Protein AF-A0A495V9V2-F1 (afdb_monomer)

pLDDT: mean 74.21, std 22.47, range [27.66, 97.75]

Secondary structure (DSSP, 8-state):
-PPPP--PPPPPPP----SS---------------------------TTPPPEEEEEEEEEEETTEEEEEEEEEETTB-HHHHHHHHHHHHHHHHHHS----EEEEEEEETTEEEEEEEETTEEEEEE-GGGS-TTTT--HHHHHHHHHHHHHHHHHHHHHHHHTTGGGGT-S--S-----TTTHHHH-EEEEEEEEB-TTS-HHHHHHHHHHHHHH-TTS-SSSPPEEEEEEE-SS-EEEEEEEEES-GGGHHHHHHHHHHHHHHHHHHTT-PBPPTT-SS--SS-----GGGTT-TT-----S------

Structure (mmCIF, N/CA/C/O backbone):
data_AF-A0A495V9V2-F1
#
_entry.id   AF-A0A495V9V2-F1
#
loop_
_atom_site.group_PDB
_atom_site.id
_atom_site.type_symbol
_atom_site.label_atom_id
_atom_site.label_alt_id
_atom_site.label_comp_id
_atom_site.label_asym_id
_atom_site.label_entity_id
_atom_site.label_seq_id
_atom_site.pdbx_PDB_ins_code
_atom_site.Cartn_x
_atom_site.Cartn_y
_atom_site.Cartn_z
_atom_site.occupancy
_atom_site.B_iso_or_equiv
_atom_site.auth_seq_id
_atom_site.auth_comp_id
_atom_site.auth_asym_id
_atom_site.auth_atom_id
_atom_site.pdbx_PDB_model_num
ATOM 1 N N . MET A 1 1 ? 55.428 -15.264 30.522 1.00 42.84 1 MET A N 1
ATOM 2 C CA . MET A 1 1 ? 54.721 -16.008 29.457 1.00 42.84 1 MET A CA 1
ATOM 3 C C . MET A 1 1 ? 54.161 -14.998 28.469 1.00 42.84 1 MET A C 1
ATOM 5 O O . MET A 1 1 ? 53.674 -13.971 28.927 1.00 42.84 1 MET A O 1
ATOM 9 N N . PRO A 1 2 ? 54.341 -15.220 27.160 1.00 46.12 2 PRO A N 1
ATOM 10 C CA . PRO A 1 2 ? 54.212 -14.188 26.143 1.00 46.12 2 PRO A CA 1
ATOM 11 C C . PRO A 1 2 ? 52.760 -13.997 25.697 1.00 46.12 2 PRO A C 1
ATOM 13 O O . PRO A 1 2 ? 51.976 -14.941 25.633 1.00 46.12 2 PRO A O 1
ATOM 16 N N . THR A 1 3 ? 52.433 -12.750 25.387 1.00 46.53 3 THR A N 1
ATOM 17 C CA . THR A 1 3 ? 51.211 -12.304 24.719 1.00 46.53 3 THR A CA 1
ATOM 18 C C . THR A 1 3 ? 51.146 -12.848 23.283 1.00 46.53 3 THR A C 1
ATOM 20 O O . THR A 1 3 ? 52.164 -12.841 22.587 1.00 46.53 3 THR A O 1
ATOM 23 N N . PRO A 1 4 ? 49.983 -13.318 22.797 1.00 47.97 4 PRO A N 1
ATOM 24 C CA . PRO A 1 4 ? 49.847 -13.750 21.408 1.00 47.97 4 PRO A CA 1
ATOM 25 C C . PRO A 1 4 ? 49.687 -12.538 20.466 1.00 47.97 4 PRO A C 1
ATOM 27 O O . PRO A 1 4 ? 49.040 -11.558 20.850 1.00 47.97 4 PRO A O 1
ATOM 30 N N . PRO A 1 5 ? 50.231 -12.573 19.232 1.00 44.12 5 PRO A N 1
ATOM 31 C CA . PRO A 1 5 ? 50.056 -11.495 18.268 1.00 44.12 5 PRO A CA 1
ATOM 32 C C . PRO A 1 5 ? 48.925 -11.747 17.254 1.00 44.12 5 PRO A C 1
ATOM 34 O O . PRO A 1 5 ? 48.663 -12.873 16.847 1.00 44.12 5 PRO A O 1
ATOM 37 N N . MET A 1 6 ? 48.396 -10.615 16.769 1.00 34.81 6 MET A N 1
ATOM 38 C CA . MET A 1 6 ? 47.801 -10.352 15.447 1.00 34.81 6 MET A CA 1
ATOM 39 C C . MET A 1 6 ? 46.468 -11.007 15.057 1.00 34.81 6 MET A C 1
ATOM 41 O O . MET A 1 6 ? 46.369 -12.213 14.880 1.00 34.81 6 MET A O 1
ATOM 45 N N . ASN A 1 7 ? 45.523 -10.160 14.622 1.00 31.78 7 ASN A N 1
ATOM 46 C CA . ASN A 1 7 ? 44.939 -10.378 13.297 1.00 31.78 7 ASN A CA 1
ATOM 47 C C . ASN A 1 7 ? 44.575 -9.055 12.593 1.00 31.78 7 ASN A C 1
ATOM 49 O O . ASN A 1 7 ? 43.724 -8.292 13.051 1.00 31.78 7 ASN A O 1
ATOM 53 N N . ARG A 1 8 ? 45.257 -8.780 11.472 1.00 37.53 8 ARG A N 1
ATOM 54 C CA . ARG A 1 8 ? 44.937 -7.710 10.515 1.00 37.53 8 ARG A CA 1
ATOM 55 C C . ARG A 1 8 ? 43.715 -8.154 9.713 1.00 37.53 8 ARG A C 1
ATOM 57 O O . ARG A 1 8 ? 43.761 -9.186 9.054 1.00 37.53 8 ARG A O 1
ATOM 64 N N . ARG A 1 9 ? 42.647 -7.356 9.727 1.00 32.59 9 ARG A N 1
ATOM 65 C CA . ARG A 1 9 ? 41.476 -7.557 8.863 1.00 32.59 9 ARG A CA 1
ATOM 66 C C . ARG A 1 9 ? 41.889 -7.412 7.390 1.00 32.59 9 ARG A C 1
ATOM 68 O O . ARG A 1 9 ? 42.346 -6.345 6.990 1.00 32.59 9 ARG A O 1
ATOM 75 N N . GLN A 1 10 ? 41.732 -8.477 6.605 1.00 39.44 10 GLN A N 1
ATOM 76 C CA . GLN A 1 10 ? 41.727 -8.430 5.139 1.00 39.44 10 GLN A CA 1
ATOM 77 C C . GLN A 1 10 ? 40.283 -8.245 4.634 1.00 39.44 10 GLN A C 1
ATOM 79 O O . GLN A 1 10 ? 39.361 -8.762 5.270 1.00 39.44 10 GLN A O 1
ATOM 84 N N . PRO A 1 11 ? 40.061 -7.533 3.513 1.00 33.22 11 PRO A N 1
ATOM 85 C CA . PRO A 1 11 ? 38.737 -7.389 2.921 1.00 33.22 11 PRO A CA 1
ATOM 86 C C . PRO A 1 11 ? 38.345 -8.674 2.180 1.00 33.22 11 PRO A C 1
ATOM 88 O O . PRO A 1 11 ? 39.079 -9.172 1.325 1.00 33.22 11 PRO A O 1
ATOM 91 N N . ILE A 1 12 ? 37.177 -9.213 2.525 1.00 34.94 12 ILE A N 1
ATOM 92 C CA . ILE A 1 12 ? 36.589 -10.396 1.895 1.00 34.94 12 ILE A CA 1
ATOM 93 C C . ILE A 1 12 ? 36.141 -10.012 0.480 1.00 34.94 12 ILE A C 1
ATOM 95 O O . ILE A 1 12 ? 35.316 -9.121 0.295 1.00 34.94 12 ILE A O 1
ATOM 99 N N . ARG A 1 13 ? 36.723 -10.681 -0.522 1.00 31.67 13 ARG A N 1
ATOM 100 C CA . ARG A 1 13 ? 36.311 -10.607 -1.927 1.00 31.67 13 ARG A CA 1
ATOM 101 C C . ARG A 1 13 ? 35.009 -11.387 -2.134 1.00 31.67 13 ARG A C 1
ATOM 103 O O . ARG A 1 13 ? 34.869 -12.519 -1.683 1.00 31.67 13 ARG A O 1
ATOM 110 N N . MET A 1 14 ? 34.095 -10.726 -2.830 1.00 31.48 14 MET A N 1
ATOM 111 C CA . MET A 1 14 ? 32.720 -11.095 -3.149 1.00 31.48 14 MET A CA 1
ATOM 112 C C . MET A 1 14 ? 32.652 -12.269 -4.143 1.00 31.48 14 MET A C 1
ATOM 114 O O . MET A 1 14 ? 33.196 -12.183 -5.242 1.00 31.48 14 MET A O 1
ATOM 118 N N . CYS A 1 15 ? 31.981 -13.361 -3.762 1.00 30.50 15 CYS A N 1
ATOM 119 C CA . CYS A 1 15 ? 31.642 -14.477 -4.651 1.00 30.50 15 CYS A CA 1
ATOM 120 C C . CYS A 1 15 ? 30.245 -14.256 -5.256 1.00 30.50 15 CYS A C 1
ATOM 122 O O . CYS A 1 15 ? 29.236 -14.545 -4.620 1.00 30.50 15 CYS A O 1
ATOM 124 N N . CYS A 1 16 ? 30.195 -13.770 -6.500 1.00 35.28 16 CYS A N 1
ATOM 125 C CA . CYS A 1 16 ? 28.980 -13.584 -7.306 1.00 35.28 16 CYS A CA 1
ATOM 126 C C . CYS A 1 16 ? 28.570 -14.861 -8.066 1.00 35.28 16 CYS A C 1
ATOM 128 O O . CYS A 1 16 ? 28.467 -14.852 -9.291 1.00 35.28 16 CYS A O 1
ATOM 130 N N . LEU A 1 17 ? 28.345 -15.975 -7.367 1.00 33.00 17 LEU A N 1
ATOM 131 C CA . LEU A 1 17 ? 27.992 -17.243 -8.011 1.00 33.00 17 LEU A CA 1
ATOM 132 C C . LEU A 1 17 ? 26.724 -17.830 -7.384 1.00 33.00 17 LEU A C 1
ATOM 134 O O . LEU A 1 17 ? 26.789 -18.576 -6.414 1.00 33.00 17 LEU A O 1
ATOM 138 N N . GLY A 1 18 ? 25.556 -17.474 -7.918 1.00 29.58 18 GLY A N 1
ATOM 139 C CA . GLY A 1 18 ? 24.306 -18.090 -7.472 1.00 29.58 18 GLY A CA 1
ATOM 140 C C . GLY A 1 18 ? 23.060 -17.322 -7.874 1.00 29.58 18 GLY A C 1
ATOM 141 O O . GLY A 1 18 ? 22.460 -16.669 -7.032 1.00 29.58 18 GLY A O 1
ATOM 142 N N . CYS A 1 19 ? 22.681 -17.391 -9.152 1.00 35.12 19 CYS A N 1
ATOM 143 C CA . CYS A 1 19 ? 21.285 -17.217 -9.602 1.00 35.12 19 CYS A CA 1
ATOM 144 C C . CYS A 1 19 ? 21.061 -17.554 -11.090 1.00 35.12 19 CYS A C 1
ATOM 146 O O . CYS A 1 19 ? 19.949 -17.388 -11.580 1.00 35.12 19 CYS A O 1
ATOM 148 N N . LEU A 1 20 ? 22.068 -18.051 -11.816 1.00 38.25 20 LEU A N 1
ATOM 149 C CA . LEU A 1 20 ? 21.869 -18.614 -13.149 1.00 38.25 20 LEU A CA 1
ATOM 150 C C . LEU A 1 20 ? 22.056 -20.134 -13.082 1.00 38.25 20 LEU A C 1
ATOM 152 O O . LEU A 1 20 ? 23.104 -20.593 -12.640 1.00 38.25 20 LEU A O 1
ATOM 156 N N . ILE A 1 21 ? 21.065 -20.860 -13.606 1.00 35.75 21 ILE A N 1
ATOM 157 C CA . ILE A 1 21 ? 21.100 -22.276 -14.013 1.00 35.75 21 ILE A CA 1
ATOM 158 C C . ILE A 1 21 ? 20.760 -23.284 -12.906 1.00 35.75 21 ILE A C 1
ATOM 160 O O . ILE A 1 21 ? 21.628 -23.703 -12.151 1.00 35.75 21 ILE A O 1
ATOM 164 N N . TRP A 1 22 ? 19.518 -23.783 -12.912 1.00 32.06 22 TRP A N 1
ATOM 165 C CA . TRP A 1 22 ? 19.228 -25.175 -12.549 1.00 32.06 22 TRP A CA 1
ATOM 166 C C . TRP A 1 22 ? 18.229 -25.800 -13.539 1.00 32.06 22 TRP A C 1
ATOM 168 O O . TRP A 1 22 ? 17.201 -25.203 -13.845 1.00 32.06 22 TRP A O 1
ATOM 178 N N . ILE A 1 23 ? 18.562 -27.038 -13.937 1.00 36.72 23 ILE A N 1
ATOM 179 C CA . ILE A 1 23 ? 17.801 -28.077 -14.666 1.00 36.72 23 ILE A CA 1
ATOM 180 C C . ILE A 1 23 ? 18.108 -28.215 -16.171 1.00 36.72 23 ILE A C 1
ATOM 182 O O . ILE A 1 23 ? 17.402 -27.708 -17.032 1.00 36.72 23 ILE A O 1
ATOM 186 N N . LEU A 1 24 ? 19.146 -29.009 -16.469 1.00 30.81 24 LEU A N 1
ATOM 187 C CA . LEU A 1 24 ? 18.991 -30.339 -17.084 1.00 30.81 24 LEU A CA 1
ATOM 188 C C . LEU A 1 24 ? 20.339 -31.077 -17.059 1.00 30.81 24 LEU A C 1
ATOM 190 O O . LEU A 1 24 ? 21.267 -30.757 -17.795 1.00 30.81 24 LEU A O 1
ATOM 194 N N . SER A 1 25 ? 20.430 -32.090 -16.202 1.00 29.81 25 SER A N 1
ATOM 195 C CA . SER A 1 25 ? 21.417 -33.162 -16.292 1.00 29.81 25 SER A CA 1
ATOM 196 C C . SER A 1 25 ? 20.670 -34.494 -16.334 1.00 29.81 25 SER A C 1
ATOM 198 O O . SER A 1 25 ? 19.807 -34.735 -15.496 1.00 29.81 25 SER A O 1
ATOM 200 N N . LEU A 1 26 ? 20.980 -35.336 -17.324 1.00 32.50 26 LEU A N 1
ATOM 201 C CA . LEU A 1 26 ? 21.375 -36.742 -17.157 1.00 32.50 26 LEU A CA 1
ATOM 202 C C . LEU A 1 26 ? 21.625 -37.387 -18.529 1.00 32.50 26 LEU A C 1
ATOM 204 O O . LEU A 1 26 ? 20.795 -37.277 -19.426 1.00 32.50 26 LEU A O 1
ATOM 208 N N . GLY A 1 27 ? 22.732 -38.126 -18.654 1.00 27.66 27 GLY A N 1
ATOM 209 C CA . GLY A 1 27 ? 22.923 -39.081 -19.747 1.00 27.66 27 GLY A CA 1
ATOM 210 C C . GLY A 1 27 ? 24.373 -39.278 -20.176 1.00 27.66 27 GLY A C 1
ATOM 211 O O . GLY A 1 27 ? 24.746 -38.887 -21.274 1.00 27.66 27 GLY A O 1
ATOM 212 N N . SER A 1 28 ? 25.197 -39.884 -19.320 1.00 34.72 28 SER A N 1
ATOM 213 C CA . SER A 1 28 ? 26.525 -40.378 -19.696 1.00 34.72 28 SER A CA 1
ATOM 214 C C . SER A 1 28 ? 26.419 -41.619 -20.586 1.00 34.72 28 SER A C 1
ATOM 216 O O . SER A 1 28 ? 25.720 -42.566 -20.235 1.00 34.72 28 SER A O 1
ATOM 218 N N . ALA A 1 29 ? 27.203 -41.667 -21.663 1.00 30.23 29 ALA A N 1
ATOM 219 C CA . ALA A 1 29 ? 27.613 -42.918 -22.292 1.00 30.23 29 ALA A CA 1
ATOM 220 C C . ALA A 1 29 ? 29.088 -42.819 -22.706 1.00 30.23 29 ALA A C 1
ATOM 222 O O . ALA A 1 29 ? 29.496 -41.933 -23.451 1.00 30.23 29 ALA A O 1
ATOM 223 N N . SER A 1 30 ? 29.876 -43.727 -22.138 1.00 36.47 30 SER A N 1
ATOM 224 C CA . SER A 1 30 ? 31.297 -43.955 -22.390 1.00 36.47 30 SER A CA 1
ATOM 225 C C . SER A 1 30 ? 31.491 -44.719 -23.701 1.00 36.47 30 SER A C 1
ATOM 227 O O . SER A 1 30 ? 30.805 -45.720 -23.907 1.00 36.47 30 SER A O 1
ATOM 229 N N . ALA A 1 31 ? 32.447 -44.312 -24.542 1.00 31.61 31 ALA A N 1
ATOM 230 C CA . ALA A 1 31 ? 33.098 -45.206 -25.502 1.00 31.61 31 ALA A CA 1
ATOM 231 C C . ALA A 1 31 ? 34.454 -44.646 -25.970 1.00 31.61 31 ALA A C 1
ATOM 233 O O . ALA A 1 31 ? 34.617 -43.450 -26.193 1.00 31.61 31 ALA A O 1
ATOM 234 N N . ALA A 1 32 ? 35.420 -45.554 -26.075 1.00 32.31 32 ALA A N 1
ATOM 235 C CA . ALA A 1 32 ? 36.840 -45.344 -26.318 1.00 32.31 32 ALA A CA 1
ATOM 236 C C . ALA A 1 32 ? 37.190 -44.780 -27.712 1.00 32.31 32 ALA A C 1
ATOM 238 O O . ALA A 1 32 ? 36.501 -45.038 -28.697 1.00 32.31 32 ALA A O 1
ATOM 239 N N . ALA A 1 33 ? 38.318 -44.067 -27.788 1.00 32.84 33 ALA A N 1
ATOM 240 C CA . ALA A 1 33 ? 38.893 -43.517 -29.016 1.00 32.84 33 ALA A CA 1
ATOM 241 C C . ALA A 1 33 ? 39.780 -44.534 -29.776 1.00 32.84 33 ALA A C 1
ATOM 243 O O . ALA A 1 33 ? 40.599 -45.203 -29.141 1.00 32.84 33 ALA A O 1
ATOM 244 N N . PRO A 1 34 ? 39.706 -44.591 -31.121 1.00 37.84 34 PRO A N 1
ATOM 245 C CA . PRO A 1 34 ? 40.772 -45.089 -31.992 1.00 37.84 34 PRO A CA 1
ATOM 246 C C . PRO A 1 34 ? 41.470 -43.939 -32.772 1.00 37.84 34 PRO A C 1
ATOM 248 O O . PRO A 1 34 ? 41.016 -42.795 -32.711 1.00 37.84 34 PRO A O 1
ATOM 251 N N . PRO A 1 35 ? 42.614 -44.202 -33.443 1.00 42.81 35 PRO A N 1
ATOM 252 C CA . PRO A 1 35 ? 43.637 -43.195 -33.733 1.00 42.81 35 PRO A CA 1
ATOM 253 C C . PRO A 1 35 ? 43.405 -42.349 -34.997 1.00 42.81 35 PRO A C 1
ATOM 255 O O . PRO A 1 35 ? 42.635 -42.684 -35.893 1.00 42.81 35 PRO A O 1
ATOM 258 N N . SER A 1 36 ? 44.147 -41.244 -35.012 1.00 39.66 36 SER A N 1
ATOM 259 C CA . SER A 1 36 ? 44.106 -40.053 -35.859 1.00 39.66 36 SER A CA 1
ATOM 260 C C . SER A 1 36 ? 44.151 -40.285 -37.377 1.00 39.66 36 SER A C 1
ATOM 262 O O . SER A 1 36 ? 45.082 -40.896 -37.900 1.00 39.66 36 SER A O 1
ATOM 264 N N . ALA A 1 37 ? 43.189 -39.680 -38.080 1.00 38.62 37 ALA A N 1
ATOM 265 C CA . ALA A 1 37 ? 43.205 -39.389 -39.519 1.00 38.62 37 ALA A CA 1
ATOM 266 C C . ALA A 1 37 ? 43.474 -37.872 -39.736 1.00 38.62 37 ALA A C 1
ATOM 268 O O . ALA A 1 37 ? 43.449 -37.123 -38.757 1.00 38.62 37 ALA A O 1
ATOM 269 N N . PRO A 1 38 ? 43.810 -37.415 -40.960 1.00 42.03 38 PRO A N 1
ATOM 270 C CA . PRO A 1 38 ? 44.618 -36.219 -41.186 1.00 42.03 38 PRO A CA 1
ATOM 271 C C . PRO A 1 38 ? 43.897 -34.929 -40.794 1.00 42.03 38 PRO A C 1
ATOM 273 O O . PRO A 1 38 ? 42.679 -34.820 -40.905 1.00 42.03 38 PRO A O 1
ATOM 276 N N . GLU A 1 39 ? 44.703 -33.968 -40.349 1.00 42.81 39 GLU A N 1
ATOM 277 C CA . GLU A 1 39 ? 44.350 -32.641 -39.850 1.00 42.81 39 GLU A CA 1
ATOM 278 C C . GLU A 1 39 ? 43.373 -31.913 -40.787 1.00 42.81 39 GLU A C 1
ATOM 280 O O . GLU A 1 39 ? 43.745 -31.269 -41.768 1.00 42.81 39 GLU A O 1
ATOM 285 N N . SER A 1 40 ? 42.081 -32.053 -40.484 1.00 40.84 40 SER A N 1
ATOM 286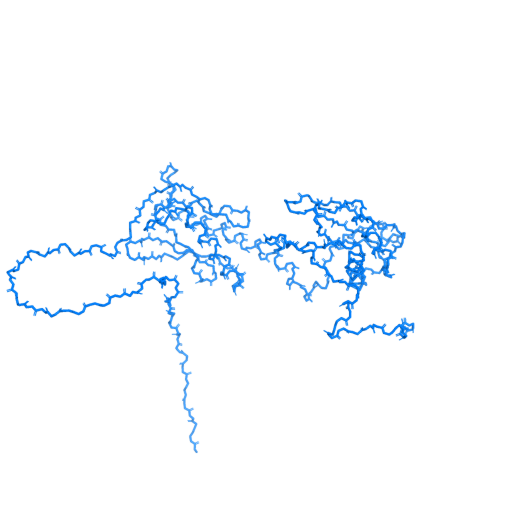 C CA . SER A 1 40 ? 41.033 -31.183 -40.993 1.00 40.84 40 SER A CA 1
ATOM 287 C C . SER A 1 40 ? 41.325 -29.769 -40.504 1.00 40.84 40 SER A C 1
ATOM 289 O O . SER A 1 40 ? 41.552 -29.583 -39.305 1.00 40.84 40 SER A O 1
ATOM 291 N N . ALA A 1 41 ? 41.296 -28.797 -41.422 1.00 48.12 41 ALA A N 1
ATOM 292 C CA . ALA A 1 41 ? 41.311 -27.366 -41.122 1.00 48.12 41 ALA A CA 1
ATOM 293 C C . ALA A 1 41 ? 40.497 -27.079 -39.849 1.00 48.12 41 ALA A C 1
ATOM 295 O O . ALA A 1 41 ? 39.448 -27.712 -39.686 1.00 48.12 41 ALA A O 1
ATOM 296 N N . PRO A 1 42 ? 40.957 -26.179 -38.955 1.00 38.91 42 PRO A N 1
ATOM 297 C CA . PRO A 1 42 ? 40.293 -25.958 -37.681 1.00 38.91 42 PRO A CA 1
ATOM 298 C C . PRO A 1 42 ? 38.817 -25.697 -37.959 1.00 38.91 42 PRO A C 1
ATOM 300 O O . PRO A 1 42 ? 38.463 -24.705 -38.601 1.00 38.91 42 PRO A O 1
ATOM 303 N N . ALA A 1 43 ? 37.970 -26.637 -37.533 1.00 37.53 43 ALA A N 1
ATOM 304 C CA . ALA A 1 43 ? 36.538 -26.424 -37.505 1.00 37.53 43 ALA A CA 1
ATOM 305 C C . ALA A 1 43 ? 36.317 -25.086 -36.787 1.00 37.53 43 ALA A C 1
ATOM 307 O O . ALA A 1 43 ? 37.024 -24.826 -35.802 1.00 37.53 43 ALA A O 1
ATOM 308 N N . PRO A 1 44 ? 35.419 -24.211 -37.277 1.00 41.06 44 PRO A N 1
ATOM 309 C CA . PRO A 1 44 ? 35.129 -22.975 -36.574 1.00 41.06 44 PRO A CA 1
ATOM 310 C C . PRO A 1 44 ? 34.822 -23.353 -35.130 1.00 41.06 44 PRO A C 1
ATOM 312 O O . PRO A 1 44 ? 33.989 -24.223 -34.873 1.00 41.06 44 PRO A O 1
ATOM 315 N N . ILE A 1 45 ? 35.590 -22.776 -34.208 1.00 41.91 45 ILE A N 1
ATOM 316 C CA . ILE A 1 45 ? 35.387 -22.934 -32.774 1.00 41.91 45 ILE A CA 1
ATOM 317 C C . ILE A 1 45 ? 33.906 -22.642 -32.554 1.00 41.91 45 ILE A C 1
ATOM 319 O O . ILE A 1 45 ? 33.471 -21.530 -32.851 1.00 41.91 45 ILE A O 1
ATOM 323 N N . SER A 1 46 ? 33.129 -23.646 -32.140 1.00 42.72 46 SER A N 1
ATOM 324 C CA . SER A 1 46 ? 31.692 -23.493 -31.937 1.00 42.72 46 SER A CA 1
ATOM 325 C C . SER A 1 46 ? 31.440 -22.234 -31.108 1.00 42.72 46 SER A C 1
ATOM 327 O O . SER A 1 46 ? 31.940 -22.125 -29.988 1.00 42.72 46 SER A O 1
ATOM 329 N N . GLU A 1 47 ? 30.674 -21.287 -31.656 1.00 48.31 47 GLU A N 1
ATOM 330 C CA . GLU A 1 47 ? 30.252 -20.025 -31.026 1.00 48.31 47 GLU A CA 1
ATOM 331 C C . GLU A 1 47 ? 29.307 -20.244 -29.821 1.00 48.31 47 GLU A C 1
ATOM 333 O O . GLU A 1 47 ? 28.442 -19.425 -29.531 1.00 48.31 47 GLU A O 1
ATOM 338 N N . SER A 1 48 ? 29.453 -21.341 -29.072 1.00 49.84 48 SER A N 1
ATOM 339 C CA . SER A 1 48 ? 28.551 -21.792 -28.002 1.00 49.84 48 SER A CA 1
ATOM 340 C C . SER A 1 48 ? 28.590 -20.942 -26.720 1.00 49.84 48 SER A C 1
ATOM 342 O O . SER A 1 48 ? 28.205 -21.414 -25.655 1.00 49.84 48 SER A O 1
ATOM 344 N N . GLY A 1 49 ? 29.047 -19.691 -26.803 1.00 56.16 49 GLY A N 1
ATOM 345 C CA . GLY A 1 49 ? 29.076 -18.739 -25.690 1.00 56.16 49 GLY A CA 1
ATOM 346 C C . GLY A 1 49 ? 28.648 -17.315 -26.050 1.00 56.16 49 GLY A C 1
ATOM 347 O O . GLY A 1 49 ? 28.690 -16.451 -25.175 1.00 56.16 49 GLY A O 1
ATOM 348 N N . ARG A 1 50 ? 28.260 -17.044 -27.306 1.00 70.88 50 ARG A N 1
ATOM 349 C CA . ARG A 1 50 ? 27.696 -15.745 -27.696 1.00 70.88 50 ARG A CA 1
ATOM 350 C C . ARG A 1 50 ? 26.199 -15.732 -27.424 1.00 70.88 50 ARG A C 1
ATOM 352 O O . ARG A 1 50 ? 25.468 -16.603 -27.876 1.00 70.88 50 ARG A O 1
ATOM 359 N N . ILE A 1 51 ? 25.761 -14.729 -26.680 1.00 78.19 51 ILE A N 1
ATOM 360 C CA . ILE A 1 51 ? 24.354 -14.435 -26.449 1.00 78.19 51 ILE A CA 1
ATOM 361 C C . ILE A 1 51 ? 23.893 -13.541 -27.598 1.00 78.19 51 ILE A C 1
ATOM 363 O O . ILE A 1 51 ? 24.448 -12.457 -27.796 1.00 78.19 51 ILE A O 1
ATOM 367 N N . GLU A 1 52 ? 22.908 -14.001 -28.364 1.00 86.62 52 GLU A N 1
ATOM 368 C CA . GLU A 1 52 ? 22.266 -13.192 -29.401 1.00 86.62 52 GLU A CA 1
ATOM 369 C C . GLU A 1 52 ? 21.434 -12.079 -28.760 1.00 86.62 52 GLU A C 1
ATOM 371 O O . GLU A 1 52 ? 20.745 -12.310 -27.764 1.00 86.62 52 GLU A O 1
ATOM 376 N N . VAL A 1 53 ? 21.505 -10.873 -29.327 1.00 89.19 53 VAL A N 1
ATOM 377 C CA . VAL A 1 53 ? 20.687 -9.732 -28.908 1.00 89.19 53 VAL A CA 1
ATOM 378 C C . VAL A 1 53 ? 20.045 -9.102 -30.126 1.00 89.19 53 VAL A C 1
ATOM 380 O O . VAL A 1 53 ? 20.708 -8.875 -31.137 1.00 89.19 53 VAL A O 1
ATOM 383 N N . SER A 1 54 ? 18.755 -8.814 -30.027 1.00 91.50 54 SER A N 1
ATOM 384 C CA . SER A 1 54 ? 18.003 -8.098 -31.058 1.00 91.50 54 SER A CA 1
ATOM 385 C C . SER A 1 54 ? 16.976 -7.171 -30.415 1.00 91.50 54 SER A C 1
ATOM 387 O O . SER A 1 54 ? 16.695 -7.292 -29.226 1.00 91.50 54 SER A O 1
ATOM 389 N N . GLN A 1 55 ? 16.416 -6.227 -31.173 1.00 90.56 55 GLN A N 1
ATOM 390 C CA . GLN A 1 55 ? 15.276 -5.444 -30.694 1.00 90.56 55 GLN A CA 1
ATOM 391 C C . GLN A 1 55 ? 13.974 -6.212 -30.936 1.00 90.56 55 GLN A C 1
ATOM 393 O O . GLN A 1 55 ? 13.666 -6.582 -32.068 1.00 90.56 55 GLN A O 1
ATOM 398 N N . GLY A 1 56 ? 13.225 -6.450 -29.864 1.00 91.06 56 GLY A N 1
ATOM 399 C CA . GLY A 1 56 ? 11.898 -7.054 -29.868 1.00 91.06 56 GLY A CA 1
ATOM 400 C C . GLY A 1 56 ? 10.790 -6.034 -29.598 1.00 91.06 56 GLY A C 1
ATOM 401 O O . GLY A 1 56 ? 11.003 -4.822 -29.615 1.00 91.06 56 GLY A O 1
ATOM 402 N N . GLU A 1 57 ? 9.585 -6.540 -29.328 1.00 92.62 57 GLU A N 1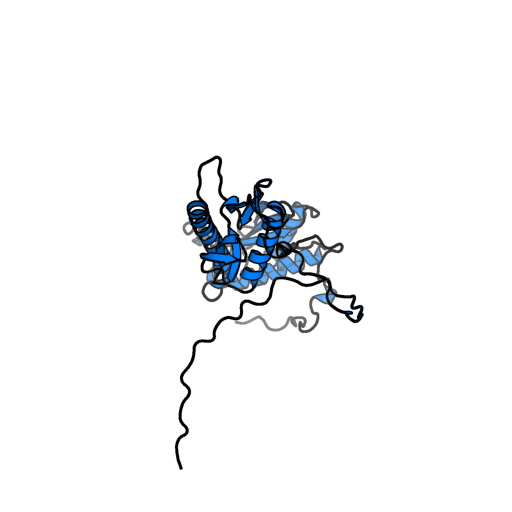
ATOM 403 C CA . GLU A 1 57 ? 8.432 -5.709 -28.970 1.00 92.62 57 GLU A CA 1
ATOM 404 C C . GLU A 1 57 ? 8.677 -4.980 -27.631 1.00 92.62 57 GLU A C 1
ATOM 406 O O . GLU A 1 57 ? 8.951 -5.651 -26.629 1.00 92.62 57 GLU A O 1
ATOM 411 N N . PRO A 1 58 ? 8.601 -3.633 -27.586 1.00 93.81 58 PRO A N 1
ATOM 412 C CA . PRO A 1 58 ? 8.888 -2.872 -26.376 1.00 93.81 58 PRO A CA 1
ATOM 413 C C . PRO A 1 58 ? 7.971 -3.243 -25.206 1.00 93.81 58 PRO A C 1
ATOM 415 O O . PRO A 1 58 ? 6.756 -3.348 -25.365 1.00 93.81 58 PRO A O 1
ATOM 418 N N . ALA A 1 59 ? 8.538 -3.367 -24.006 1.00 87.12 59 ALA A N 1
ATOM 419 C CA . ALA A 1 59 ? 7.794 -3.672 -22.788 1.00 87.12 59 ALA A CA 1
ATOM 420 C C . ALA A 1 59 ? 8.128 -2.684 -21.663 1.00 87.12 59 ALA A C 1
ATOM 422 O O . ALA A 1 59 ? 9.296 -2.463 -21.338 1.00 87.12 59 ALA A O 1
ATOM 423 N N . SER A 1 60 ? 7.094 -2.109 -21.049 1.00 92.88 60 SER A N 1
ATOM 424 C CA . SER A 1 60 ? 7.235 -1.148 -19.951 1.00 92.88 60 SER A CA 1
ATOM 425 C C . SER A 1 60 ? 7.491 -1.858 -18.617 1.00 92.88 60 SER A C 1
ATOM 427 O O . SER A 1 60 ? 6.705 -2.697 -18.173 1.00 92.88 60 SER A O 1
ATOM 429 N N . LEU A 1 61 ? 8.606 -1.520 -17.969 1.00 92.62 61 LEU A N 1
ATOM 430 C CA . LEU A 1 61 ? 8.925 -1.892 -16.598 1.00 92.62 61 LEU A CA 1
ATOM 431 C C . LEU A 1 61 ? 8.388 -0.817 -15.659 1.00 92.62 61 LEU A C 1
ATOM 433 O O . LEU A 1 61 ? 8.976 0.256 -15.526 1.00 92.62 61 LEU A O 1
ATOM 437 N N . THR A 1 62 ? 7.316 -1.141 -14.946 1.00 88.50 62 THR A N 1
ATOM 438 C CA . THR A 1 62 ? 6.744 -0.258 -13.932 1.00 88.50 62 THR A CA 1
ATOM 439 C C . THR A 1 62 ? 7.084 -0.717 -12.521 1.00 88.50 62 THR A C 1
ATOM 441 O O . THR A 1 62 ? 6.976 -1.905 -12.205 1.00 88.50 62 THR A O 1
ATOM 444 N N . PHE A 1 63 ? 7.410 0.231 -11.646 1.00 87.88 63 PHE A N 1
ATOM 445 C CA . PHE A 1 63 ? 7.557 0.013 -10.211 1.00 87.88 63 PHE A CA 1
ATOM 446 C C . PHE A 1 63 ? 6.997 1.217 -9.452 1.00 87.88 63 PHE A C 1
ATOM 448 O O . PHE A 1 63 ? 7.266 2.362 -9.801 1.00 87.88 63 PHE A O 1
ATOM 455 N N . TRP A 1 64 ? 6.187 0.956 -8.422 1.00 83.94 64 TRP A N 1
ATOM 456 C CA . TRP A 1 64 ? 5.576 1.995 -7.583 1.00 83.94 64 TRP A CA 1
ATOM 457 C C . TRP A 1 64 ? 4.858 3.103 -8.381 1.00 83.94 64 TRP A C 1
ATOM 459 O O . TRP A 1 64 ? 5.096 4.296 -8.177 1.00 83.94 64 TRP A O 1
ATOM 469 N N . ASN A 1 65 ? 4.000 2.686 -9.322 1.00 78.69 65 ASN A N 1
ATOM 470 C CA . ASN A 1 65 ? 3.236 3.546 -10.241 1.00 78.69 65 ASN A CA 1
ATOM 471 C C . ASN A 1 65 ? 4.087 4.458 -11.140 1.00 78.69 65 ASN A C 1
ATOM 473 O O . ASN A 1 65 ? 3.594 5.464 -11.645 1.00 78.69 65 ASN A O 1
ATOM 477 N N . ARG A 1 66 ? 5.360 4.115 -11.350 1.00 86.50 66 ARG A N 1
ATOM 478 C CA . ARG A 1 66 ? 6.270 4.834 -12.243 1.00 86.50 66 ARG A CA 1
ATOM 479 C C . ARG A 1 66 ? 6.802 3.891 -13.308 1.00 86.50 66 ARG A C 1
ATOM 481 O O . ARG A 1 66 ? 7.176 2.760 -12.998 1.00 86.50 66 ARG A O 1
ATOM 488 N N . GLU A 1 67 ? 6.847 4.355 -14.551 1.00 91.12 67 GLU A N 1
ATOM 489 C CA . GLU A 1 67 ? 7.563 3.670 -15.625 1.00 91.12 67 GLU A CA 1
ATOM 490 C C . GLU A 1 67 ? 9.062 3.904 -15.442 1.00 91.12 67 GLU A C 1
ATOM 492 O O . GLU A 1 67 ? 9.581 4.991 -15.689 1.00 91.12 67 GLU A O 1
ATOM 497 N N . ILE A 1 68 ? 9.760 2.873 -14.979 1.00 94.62 68 ILE A N 1
ATOM 498 C CA . ILE A 1 68 ? 11.199 2.925 -14.743 1.00 94.62 68 ILE A CA 1
ATOM 499 C C . ILE A 1 68 ? 11.922 2.909 -16.088 1.00 94.62 68 ILE A C 1
ATOM 501 O O . ILE A 1 68 ? 12.718 3.795 -16.392 1.00 94.62 68 ILE A O 1
ATOM 505 N N . ALA A 1 69 ? 11.609 1.924 -16.928 1.00 94.12 69 ALA A N 1
ATOM 506 C CA . ALA A 1 69 ? 12.262 1.711 -18.211 1.00 94.12 69 ALA A CA 1
ATOM 507 C C . ALA A 1 69 ? 11.277 1.151 -19.235 1.00 94.12 69 ALA A C 1
ATOM 509 O O . ALA A 1 69 ? 10.373 0.407 -18.875 1.00 94.12 69 ALA A O 1
ATOM 510 N N . ILE A 1 70 ? 11.524 1.418 -20.513 1.00 94.00 70 ILE A N 1
ATOM 511 C CA . ILE A 1 70 ? 10.964 0.623 -21.606 1.00 94.00 70 ILE A CA 1
ATOM 512 C C . ILE A 1 70 ? 12.095 -0.276 -22.093 1.00 94.00 70 ILE A C 1
ATOM 514 O O . ILE A 1 70 ? 13.130 0.223 -22.535 1.00 94.00 70 ILE A O 1
ATOM 518 N N . LEU A 1 71 ? 11.921 -1.586 -21.960 1.00 95.56 71 LEU A N 1
ATOM 519 C CA . LEU A 1 71 ? 12.881 -2.577 -22.429 1.00 95.56 71 LEU A CA 1
ATOM 520 C C . LEU A 1 71 ? 12.568 -2.934 -23.873 1.00 95.56 71 LEU A C 1
ATOM 522 O O . LEU A 1 71 ? 11.403 -3.098 -24.229 1.00 95.56 71 LEU A O 1
ATOM 526 N N . ARG A 1 72 ? 13.611 -3.065 -24.691 1.00 95.88 72 ARG A N 1
ATOM 527 C CA . ARG A 1 72 ? 13.490 -3.373 -26.124 1.00 95.88 72 ARG A CA 1
ATOM 528 C C . ARG A 1 72 ? 14.373 -4.536 -26.546 1.00 95.88 72 ARG A C 1
ATOM 530 O O . ARG A 1 72 ? 14.064 -5.176 -27.540 1.00 95.88 72 ARG A O 1
ATOM 537 N N . ALA A 1 73 ? 15.421 -4.865 -25.794 1.00 94.06 73 ALA A N 1
ATOM 538 C CA . ALA A 1 73 ? 16.313 -5.957 -26.153 1.00 94.06 73 ALA A CA 1
ATOM 539 C C . ALA A 1 73 ? 15.696 -7.333 -25.837 1.00 94.06 73 ALA A C 1
ATOM 541 O O . ALA A 1 73 ? 15.352 -7.620 -24.685 1.00 94.06 73 ALA A O 1
ATOM 542 N N . ASP A 1 74 ? 15.599 -8.192 -26.847 1.00 93.88 74 ASP A N 1
ATOM 543 C CA . ASP A 1 74 ? 15.551 -9.643 -26.686 1.00 93.88 74 ASP A CA 1
ATOM 544 C C . ASP A 1 74 ? 16.984 -10.147 -26.489 1.00 93.88 74 ASP A C 1
ATOM 546 O O . ASP A 1 74 ? 17.858 -9.831 -27.295 1.00 93.88 74 ASP A O 1
ATOM 550 N N . ILE A 1 75 ? 17.241 -10.871 -25.398 1.00 89.00 75 ILE A N 1
ATOM 551 C CA . ILE A 1 75 ? 18.588 -11.319 -25.019 1.00 89.00 75 ILE A CA 1
ATOM 552 C C . ILE A 1 75 ? 18.572 -12.835 -24.848 1.00 89.00 75 ILE A C 1
ATOM 554 O O . ILE A 1 75 ? 17.994 -13.349 -23.889 1.00 89.00 75 ILE A O 1
ATOM 558 N N . GLY A 1 76 ? 19.230 -13.559 -25.753 1.00 85.75 76 GLY A N 1
ATOM 559 C CA . GLY A 1 76 ? 19.311 -15.019 -25.715 1.00 85.75 76 GLY A CA 1
ATOM 560 C C . GLY A 1 76 ? 17.944 -15.707 -25.789 1.00 85.75 76 GLY A C 1
ATOM 561 O O . GLY A 1 76 ? 17.744 -16.715 -25.112 1.00 85.75 7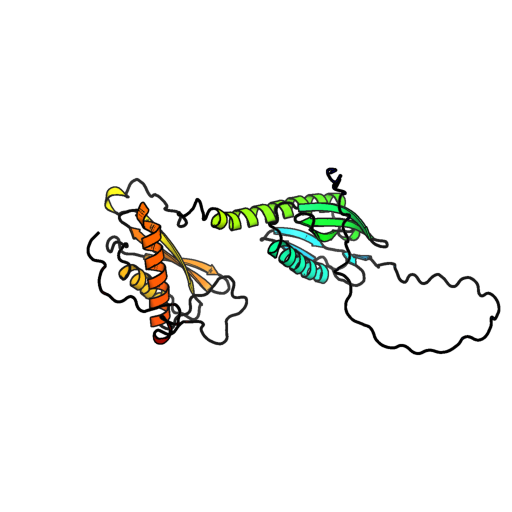6 GLY A O 1
ATOM 562 N N . GLY A 1 77 ? 16.995 -15.141 -26.547 1.00 86.00 77 GLY A N 1
ATOM 563 C CA . GLY A 1 77 ? 15.625 -15.648 -26.683 1.00 86.00 77 GLY A CA 1
ATOM 564 C C . GLY A 1 77 ? 14.693 -15.260 -25.531 1.00 86.00 77 GLY A C 1
ATOM 565 O O . GLY A 1 77 ? 13.600 -15.814 -25.401 1.00 86.00 77 GLY A O 1
ATOM 566 N N . ILE A 1 78 ? 15.124 -14.353 -24.652 1.00 84.81 78 ILE A N 1
ATOM 567 C CA . ILE A 1 78 ? 14.303 -13.801 -23.576 1.00 84.81 78 ILE A CA 1
ATOM 568 C C . ILE A 1 78 ? 13.740 -12.467 -24.058 1.00 84.81 78 ILE A C 1
ATOM 570 O O . ILE A 1 78 ? 14.450 -11.458 -24.064 1.00 84.81 78 ILE A O 1
ATOM 574 N N . SER A 1 79 ? 12.450 -12.465 -24.392 1.00 91.06 79 SER A N 1
ATOM 575 C CA . SER A 1 79 ? 11.757 -11.280 -24.898 1.00 91.06 79 SER A CA 1
ATOM 576 C C . SER A 1 79 ? 11.730 -10.126 -23.885 1.00 91.06 79 SER A C 1
ATOM 578 O O . SER A 1 79 ? 11.816 -10.358 -22.672 1.00 91.06 79 SER A O 1
ATOM 580 N N . PRO A 1 80 ? 11.537 -8.870 -24.331 1.00 95.50 80 PRO A N 1
ATOM 581 C CA . PRO A 1 80 ? 11.429 -7.732 -23.419 1.00 95.50 80 PRO A CA 1
ATOM 582 C C . PRO A 1 80 ? 10.338 -7.905 -22.353 1.00 95.50 80 PRO A C 1
ATOM 584 O O . PRO A 1 80 ? 10.578 -7.633 -21.177 1.00 95.50 80 PRO A O 1
ATOM 587 N N . ALA A 1 81 ? 9.168 -8.440 -22.717 1.00 88.25 81 ALA A N 1
ATOM 588 C CA . ALA A 1 81 ? 8.084 -8.717 -21.770 1.00 88.25 81 ALA A CA 1
ATOM 589 C C . ALA A 1 81 ? 8.465 -9.785 -20.725 1.00 88.25 81 ALA A C 1
ATOM 591 O O . ALA A 1 81 ? 8.147 -9.656 -19.540 1.00 88.25 81 ALA A O 1
ATOM 592 N N . GLU A 1 82 ? 9.187 -10.829 -21.143 1.00 83.56 82 G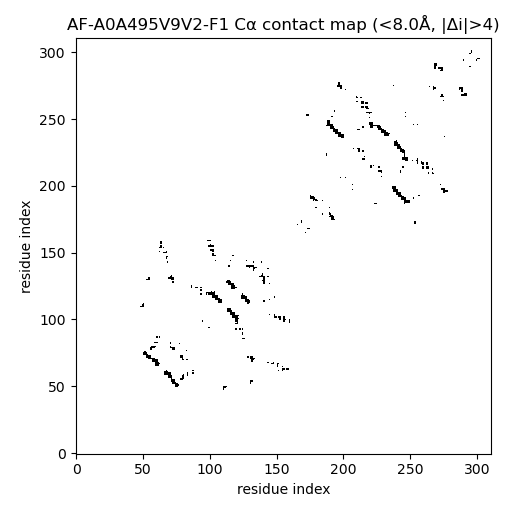LU A N 1
ATOM 593 C CA . GLU A 1 82 ? 9.732 -11.847 -20.240 1.00 83.56 82 GLU A CA 1
ATOM 594 C C . GLU A 1 82 ? 10.772 -11.246 -19.286 1.00 83.56 82 GLU A C 1
ATOM 596 O O . GLU A 1 82 ? 10.750 -11.528 -18.084 1.00 83.56 82 GLU A O 1
ATOM 601 N N . ARG A 1 83 ? 11.648 -10.369 -19.795 1.00 94.62 83 ARG A N 1
ATOM 602 C CA . ARG A 1 83 ? 12.605 -9.619 -18.975 1.00 94.62 83 ARG A CA 1
ATOM 603 C C . ARG A 1 83 ? 11.877 -8.779 -17.933 1.00 94.62 83 ARG A C 1
ATOM 605 O O . ARG A 1 83 ? 12.185 -8.938 -16.758 1.00 94.62 83 ARG A O 1
ATOM 612 N N . VAL A 1 84 ? 10.880 -7.971 -18.309 1.00 88.94 84 VAL A N 1
ATOM 613 C CA . VAL A 1 84 ? 10.091 -7.163 -17.355 1.00 88.94 84 VAL A CA 1
ATOM 614 C C . VAL A 1 84 ? 9.566 -8.021 -16.205 1.00 88.94 84 VAL A C 1
ATOM 616 O O . VAL A 1 84 ? 9.801 -7.687 -15.044 1.00 88.94 84 VAL A O 1
ATOM 619 N N . ARG A 1 85 ? 8.938 -9.166 -16.500 1.00 84.75 85 ARG A N 1
ATOM 620 C CA . ARG A 1 85 ? 8.379 -10.048 -15.463 1.00 84.75 85 ARG A CA 1
ATOM 621 C C . ARG A 1 85 ? 9.446 -10.573 -14.501 1.00 84.75 85 ARG A C 1
ATOM 623 O O . ARG A 1 85 ? 9.237 -10.593 -13.289 1.00 84.75 85 ARG A O 1
ATOM 630 N N . ARG A 1 86 ? 10.605 -10.983 -15.029 1.00 88.25 86 ARG A N 1
ATOM 631 C CA . ARG A 1 86 ? 11.738 -11.466 -14.218 1.00 88.25 86 ARG A CA 1
ATOM 632 C C . ARG A 1 86 ? 12.319 -10.360 -13.349 1.00 88.25 86 ARG A C 1
ATOM 634 O O . ARG A 1 86 ? 12.653 -10.600 -12.192 1.00 88.25 86 ARG A O 1
ATOM 641 N N . ILE A 1 87 ? 12.417 -9.154 -13.897 1.00 91.94 87 ILE A N 1
ATOM 642 C CA . ILE A 1 87 ? 12.952 -7.985 -13.204 1.00 91.94 87 ILE A CA 1
ATOM 643 C C . ILE A 1 87 ? 12.017 -7.561 -12.077 1.00 91.94 87 ILE A C 1
ATOM 645 O O . ILE A 1 87 ? 12.486 -7.322 -10.970 1.00 91.94 87 ILE A O 1
ATOM 649 N N . GLN A 1 88 ? 10.705 -7.539 -12.318 1.00 84.75 88 GLN A N 1
ATOM 650 C CA . GLN A 1 88 ? 9.710 -7.274 -11.279 1.00 84.75 88 GLN A CA 1
ATOM 651 C C . GLN A 1 88 ? 9.848 -8.262 -10.117 1.00 84.75 88 GLN A C 1
ATOM 653 O O . GLN A 1 88 ? 9.988 -7.831 -8.975 1.00 84.75 88 GLN A O 1
ATOM 658 N N . GLY A 1 89 ? 9.923 -9.568 -10.407 1.00 77.00 89 GLY A N 1
ATOM 659 C CA . GLY A 1 89 ? 10.172 -10.586 -9.381 1.00 77.00 89 GLY A CA 1
ATOM 660 C C . GLY A 1 89 ? 11.485 -10.357 -8.625 1.00 77.00 89 GLY A C 1
ATOM 661 O O . GLY A 1 89 ? 11.514 -10.409 -7.398 1.00 77.00 89 GLY A O 1
ATOM 662 N N . LYS A 1 90 ? 12.565 -10.009 -9.335 1.00 86.38 90 LYS A N 1
ATOM 663 C CA . LYS A 1 90 ? 13.871 -9.742 -8.720 1.00 86.38 90 LYS A CA 1
ATOM 664 C C . LYS A 1 90 ? 13.867 -8.501 -7.825 1.00 86.38 90 LYS A C 1
ATOM 666 O O . LYS A 1 90 ? 14.456 -8.541 -6.747 1.00 86.38 90 LYS A O 1
ATOM 671 N N . ILE A 1 91 ? 13.213 -7.418 -8.248 1.00 87.00 91 ILE A N 1
ATOM 672 C CA . ILE A 1 91 ? 13.038 -6.202 -7.442 1.00 87.00 91 ILE A CA 1
ATOM 673 C C . ILE A 1 91 ? 12.251 -6.539 -6.174 1.00 87.00 91 ILE A C 1
ATOM 675 O O . ILE A 1 91 ? 12.671 -6.152 -5.085 1.00 87.00 91 ILE A O 1
ATOM 679 N N . THR A 1 92 ? 11.162 -7.307 -6.287 1.00 84.69 92 THR A N 1
ATOM 680 C CA . THR A 1 92 ? 10.403 -7.788 -5.125 1.00 84.69 92 THR A CA 1
ATOM 681 C C . THR A 1 92 ? 11.294 -8.577 -4.166 1.00 84.69 92 THR A C 1
ATOM 683 O O . THR A 1 92 ? 11.344 -8.243 -2.984 1.00 84.69 92 THR A O 1
ATOM 686 N N . ASP A 1 93 ? 12.052 -9.556 -4.663 1.00 81.38 93 ASP A N 1
ATOM 687 C CA . ASP A 1 93 ? 12.936 -10.394 -3.844 1.00 81.38 93 ASP A CA 1
ATOM 688 C C . ASP A 1 93 ? 14.031 -9.600 -3.124 1.00 81.38 93 ASP A C 1
ATOM 690 O O . ASP A 1 93 ? 14.336 -9.871 -1.959 1.00 81.38 93 ASP A O 1
ATOM 694 N N . VAL A 1 94 ? 14.646 -8.629 -3.808 1.00 84.88 94 VAL A N 1
ATOM 695 C CA . VAL A 1 94 ? 15.672 -7.763 -3.212 1.00 84.88 94 VAL A CA 1
ATOM 696 C C . VAL A 1 94 ? 15.047 -6.894 -2.124 1.00 84.88 94 VAL A C 1
ATOM 698 O O . VAL A 1 94 ? 15.541 -6.876 -1.004 1.00 84.88 94 VAL A O 1
ATOM 701 N N . LEU A 1 95 ? 13.905 -6.261 -2.392 1.00 87.31 95 LEU A N 1
ATOM 702 C CA . LEU A 1 95 ? 13.242 -5.338 -1.464 1.00 87.31 95 LEU A CA 1
ATOM 703 C C . LEU A 1 95 ? 12.522 -6.005 -0.274 1.00 87.31 95 LEU A C 1
ATOM 705 O O . LEU A 1 95 ? 11.966 -5.300 0.586 1.00 87.31 95 LEU A O 1
ATOM 709 N N . VAL A 1 96 ? 12.493 -7.341 -0.234 1.00 84.00 96 VAL A N 1
ATOM 710 C CA . VAL A 1 96 ? 12.140 -8.135 0.955 1.00 84.00 96 VAL A CA 1
ATOM 711 C C . VAL A 1 96 ? 13.300 -8.172 1.953 1.00 84.00 96 VAL A C 1
ATOM 713 O O . VAL A 1 96 ? 13.051 -8.180 3.157 1.00 84.00 96 VAL A O 1
ATOM 716 N N . ARG A 1 97 ? 14.548 -8.196 1.470 1.00 86.06 97 ARG A N 1
ATOM 717 C CA . ARG A 1 97 ? 15.762 -8.366 2.291 1.00 86.06 97 ARG A CA 1
ATOM 718 C C . ARG A 1 97 ? 16.488 -7.051 2.542 1.00 86.06 97 ARG A C 1
ATOM 720 O O . ARG A 1 97 ? 17.024 -6.848 3.625 1.00 86.06 97 ARG A O 1
ATOM 727 N N . GLU A 1 98 ? 16.449 -6.167 1.557 1.00 89.12 98 GLU A N 1
ATOM 728 C CA . GLU A 1 98 ? 17.159 -4.899 1.544 1.00 89.12 98 GLU A CA 1
ATOM 729 C C . GLU A 1 98 ? 16.200 -3.716 1.761 1.00 89.12 98 GLU A C 1
ATOM 731 O O . GLU A 1 98 ? 15.027 -3.765 1.356 1.00 89.12 98 GLU A O 1
ATOM 736 N N . PRO A 1 99 ? 16.673 -2.633 2.403 1.00 86.94 99 PRO A N 1
ATOM 737 C CA . PRO A 1 99 ? 15.852 -1.458 2.692 1.00 86.94 99 PRO A CA 1
ATOM 738 C C . PRO A 1 99 ? 15.411 -0.694 1.430 1.00 86.94 99 PRO A C 1
ATOM 740 O O . PRO A 1 99 ? 14.367 -0.036 1.455 1.00 86.94 99 PRO A O 1
ATOM 743 N N . GLY A 1 100 ? 16.152 -0.810 0.328 1.00 91.75 100 GLY A N 1
ATOM 744 C CA . GLY A 1 100 ? 15.962 -0.049 -0.902 1.00 91.75 100 GLY A CA 1
ATOM 745 C C . GLY A 1 100 ? 16.441 1.391 -0.758 1.00 91.75 100 GLY A C 1
ATOM 746 O O . GLY A 1 100 ? 15.684 2.307 -1.062 1.00 91.75 100 GLY A O 1
ATOM 747 N N . ASN A 1 101 ? 17.643 1.607 -0.219 1.00 93.06 101 ASN A N 1
ATOM 748 C CA . ASN A 1 101 ? 18.157 2.945 0.059 1.00 93.06 101 ASN A CA 1
ATOM 749 C C . ASN A 1 101 ? 18.767 3.633 -1.159 1.00 93.06 101 ASN A C 1
ATOM 751 O O . ASN A 1 101 ? 18.580 4.842 -1.316 1.00 93.06 101 ASN A O 1
ATOM 755 N N . THR A 1 102 ? 19.494 2.886 -1.986 1.00 95.75 102 THR A N 1
ATOM 756 C CA . THR A 1 102 ? 20.181 3.421 -3.163 1.00 95.75 102 THR A CA 1
ATOM 757 C C . THR A 1 102 ? 19.841 2.629 -4.419 1.00 95.75 102 THR A C 1
ATOM 759 O O . THR A 1 102 ? 19.791 1.398 -4.399 1.00 95.75 102 THR A O 1
ATOM 762 N N . ALA A 1 103 ? 19.621 3.341 -5.521 1.00 96.50 103 ALA A N 1
ATOM 763 C CA . ALA A 1 103 ? 19.636 2.812 -6.876 1.00 96.50 103 ALA A CA 1
ATOM 764 C C . ALA A 1 103 ? 20.911 3.289 -7.577 1.00 96.50 103 ALA A C 1
ATOM 766 O O . ALA A 1 103 ? 21.213 4.479 -7.591 1.00 96.50 103 ALA A O 1
ATOM 767 N N . GLU A 1 104 ? 21.660 2.368 -8.173 1.00 95.75 104 GLU A N 1
ATOM 768 C CA . GLU A 1 104 ? 22.907 2.685 -8.870 1.00 95.75 104 GLU A CA 1
ATOM 769 C C . GLU A 1 104 ? 23.046 1.843 -10.136 1.00 95.75 104 GLU A C 1
ATOM 771 O O . GLU A 1 104 ? 22.495 0.746 -10.236 1.00 95.75 104 GLU A O 1
ATOM 776 N N . ALA A 1 105 ? 23.812 2.340 -11.106 1.00 95.38 105 ALA A N 1
ATOM 777 C CA . ALA A 1 105 ? 24.151 1.596 -12.309 1.00 95.38 105 ALA A CA 1
ATOM 778 C C . ALA A 1 105 ? 25.663 1.394 -12.413 1.00 95.38 105 ALA A C 1
ATOM 780 O O . ALA A 1 105 ? 26.440 2.348 -12.403 1.00 95.38 105 ALA A O 1
ATOM 781 N N . VAL A 1 106 ? 26.080 0.139 -12.570 1.00 92.88 106 VAL A N 1
ATOM 782 C CA . VAL A 1 106 ? 27.487 -0.240 -12.720 1.00 92.88 106 VAL A CA 1
ATOM 783 C C . VAL A 1 106 ? 27.713 -0.750 -14.133 1.00 92.88 106 VAL A C 1
ATOM 785 O O . VAL A 1 106 ? 27.102 -1.735 -14.554 1.00 92.88 106 VAL A O 1
ATOM 788 N N . ARG A 1 107 ? 28.616 -0.099 -14.873 1.00 94.19 107 ARG A N 1
ATOM 789 C CA . ARG A 1 107 ? 29.035 -0.576 -16.195 1.00 94.19 107 ARG A CA 1
ATOM 790 C C . ARG A 1 107 ? 29.686 -1.950 -16.056 1.00 94.19 107 ARG A C 1
ATOM 792 O O . ARG A 1 107 ? 30.563 -2.142 -15.215 1.00 94.19 107 ARG A O 1
ATOM 799 N N . SER A 1 108 ? 29.266 -2.898 -16.883 1.00 84.44 108 SER A N 1
ATOM 800 C CA . SER A 1 108 ? 29.774 -4.264 -16.839 1.00 84.44 108 SER A CA 1
ATOM 801 C C . SER A 1 108 ? 29.689 -4.933 -18.202 1.00 84.44 108 SER A C 1
ATOM 803 O O . SER A 1 108 ? 28.893 -4.550 -19.063 1.00 84.44 108 SER A O 1
ATOM 805 N N . THR A 1 109 ? 30.506 -5.964 -18.361 1.00 83.38 109 THR A N 1
ATOM 806 C CA . THR A 1 109 ? 30.517 -6.825 -19.535 1.00 83.38 109 THR A CA 1
ATOM 807 C C . THR A 1 109 ? 30.237 -8.250 -19.080 1.00 83.38 109 THR A C 1
ATOM 809 O O . THR A 1 109 ? 30.859 -8.740 -18.135 1.00 83.38 109 THR A O 1
ATOM 812 N N . PHE A 1 110 ? 29.305 -8.924 -19.749 1.00 69.19 110 PHE A N 1
ATOM 813 C CA . PHE A 1 110 ? 28.994 -10.330 -19.511 1.00 69.19 110 PHE A CA 1
ATOM 814 C C . PHE A 1 110 ? 28.939 -11.073 -20.843 1.00 69.19 110 PHE A C 1
ATOM 816 O O . PHE A 1 110 ? 28.133 -10.734 -21.706 1.00 69.19 110 PHE A O 1
ATOM 823 N N . ALA A 1 111 ? 29.797 -12.083 -21.016 1.00 78.69 111 ALA A N 1
ATOM 824 C CA . ALA A 1 111 ? 30.041 -12.706 -22.318 1.00 78.69 111 ALA A CA 1
ATOM 825 C C . ALA A 1 111 ? 30.361 -11.637 -23.388 1.00 78.69 111 ALA A C 1
ATOM 827 O O . ALA A 1 111 ? 31.347 -10.916 -23.252 1.00 78.69 111 ALA A O 1
ATOM 828 N N . ASN A 1 112 ? 29.535 -11.521 -24.430 1.00 81.06 112 ASN A N 1
ATOM 829 C CA . ASN A 1 112 ? 29.634 -10.502 -25.481 1.00 81.06 112 ASN A CA 1
ATOM 830 C C . ASN A 1 112 ? 28.761 -9.259 -25.237 1.00 81.06 112 ASN A C 1
ATOM 832 O O . ASN A 1 112 ? 28.769 -8.350 -26.064 1.00 81.06 112 ASN A O 1
ATOM 836 N N . LEU A 1 113 ? 28.005 -9.214 -24.139 1.00 81.75 113 LEU A N 1
ATOM 837 C CA . LEU A 1 113 ? 27.115 -8.105 -23.815 1.00 81.75 113 LEU A CA 1
ATOM 838 C C . LEU A 1 113 ? 27.891 -7.012 -23.092 1.00 81.75 113 LEU A C 1
ATOM 840 O O . LEU A 1 113 ? 28.486 -7.264 -22.045 1.00 81.75 113 LEU A O 1
ATOM 844 N N . ASN A 1 114 ? 27.836 -5.795 -23.620 1.00 89.06 114 ASN A N 1
ATOM 845 C CA . ASN A 1 114 ? 28.340 -4.601 -22.953 1.00 89.06 114 ASN A CA 1
ATOM 846 C C . ASN A 1 114 ? 27.151 -3.755 -22.523 1.00 89.06 114 ASN A C 1
ATOM 848 O O . ASN A 1 114 ? 26.302 -3.450 -23.351 1.00 89.06 114 ASN A O 1
ATOM 852 N N . GLY A 1 115 ? 27.087 -3.365 -21.255 1.00 92.25 115 GLY A N 1
ATOM 853 C CA . GLY A 1 115 ? 25.952 -2.602 -20.757 1.00 92.25 115 GLY A CA 1
ATOM 854 C C . GLY A 1 115 ? 26.123 -2.168 -19.311 1.00 92.25 115 GLY A C 1
ATOM 855 O O . GLY A 1 115 ? 27.240 -1.984 -18.818 1.00 92.25 115 GLY A O 1
ATOM 856 N N . PHE A 1 116 ? 24.998 -2.009 -18.629 1.00 95.06 116 PHE A N 1
ATOM 857 C CA . PHE A 1 116 ? 24.938 -1.572 -17.242 1.00 95.06 116 PHE A CA 1
ATOM 858 C C . PHE A 1 116 ? 24.106 -2.538 -16.420 1.00 95.06 116 PHE A C 1
ATOM 860 O O . PHE A 1 116 ? 23.018 -2.922 -16.836 1.00 95.06 116 PHE A O 1
ATOM 867 N N . TRP A 1 117 ? 24.586 -2.884 -15.230 1.00 93.69 117 TRP A N 1
ATOM 868 C CA . TRP A 1 117 ? 23.758 -3.496 -14.200 1.00 93.69 117 TRP A CA 1
ATOM 869 C C . TRP A 1 117 ? 23.156 -2.409 -13.334 1.00 93.69 117 TRP A C 1
ATOM 871 O O . TRP A 1 117 ? 23.892 -1.701 -12.651 1.00 93.69 117 TRP A O 1
ATOM 881 N N . VAL A 1 118 ? 21.833 -2.323 -13.333 1.00 95.25 118 VAL A N 1
ATOM 882 C CA . VAL A 1 118 ? 21.082 -1.559 -12.343 1.00 95.25 118 VAL A CA 1
ATOM 883 C C . VAL A 1 118 ? 21.009 -2.388 -11.066 1.00 95.25 118 VAL A C 1
ATOM 885 O O . VAL A 1 118 ? 20.732 -3.595 -11.098 1.00 95.25 118 VAL A O 1
ATOM 888 N N . GLN A 1 119 ? 21.301 -1.749 -9.942 1.00 96.50 119 GLN A N 1
ATOM 889 C CA . GLN A 1 119 ? 21.408 -2.366 -8.629 1.00 96.50 119 GLN A CA 1
ATOM 890 C C . GLN A 1 119 ? 20.589 -1.582 -7.609 1.00 96.50 119 GLN A C 1
ATOM 892 O O . GLN A 1 119 ? 20.469 -0.363 -7.711 1.00 96.50 119 GLN A O 1
ATOM 897 N N . ILE A 1 120 ? 20.059 -2.296 -6.618 1.00 94.56 120 ILE A N 1
ATOM 898 C CA . ILE A 1 120 ? 19.423 -1.720 -5.433 1.00 94.56 120 ILE A CA 1
ATOM 899 C C . ILE A 1 120 ? 20.258 -2.136 -4.226 1.00 94.56 120 ILE A C 1
ATOM 901 O O . ILE A 1 120 ? 20.464 -3.331 -4.028 1.00 94.56 120 ILE A O 1
ATOM 905 N N . ASP A 1 121 ? 20.765 -1.182 -3.446 1.00 92.25 121 ASP A N 1
ATOM 906 C CA . ASP A 1 121 ? 21.645 -1.438 -2.293 1.00 92.25 121 ASP A CA 1
ATOM 907 C C . ASP A 1 121 ? 22.814 -2.390 -2.628 1.00 92.25 121 ASP A C 1
ATOM 909 O O . ASP A 1 121 ? 23.111 -3.340 -1.902 1.00 92.25 121 ASP A O 1
ATOM 913 N N . GLY A 1 122 ? 23.440 -2.197 -3.795 1.00 90.19 122 GLY A N 1
ATOM 914 C CA . GLY A 1 122 ? 24.535 -3.045 -4.290 1.00 90.19 122 GLY A CA 1
ATOM 915 C C . GLY A 1 122 ? 24.116 -4.431 -4.806 1.00 90.19 122 GLY A C 1
ATOM 916 O O . GLY A 1 122 ? 24.969 -5.211 -5.236 1.00 90.19 122 GLY A O 1
ATOM 917 N N . HIS A 1 123 ? 22.820 -4.757 -4.802 1.00 92.38 123 HIS A N 1
ATOM 918 C CA . HIS A 1 123 ? 22.293 -6.015 -5.324 1.00 92.38 123 HIS A CA 1
ATOM 919 C C . HIS A 1 123 ? 21.789 -5.840 -6.763 1.00 92.38 123 HIS A C 1
ATOM 921 O O . HIS A 1 123 ? 20.853 -5.071 -6.994 1.00 92.38 123 HIS A O 1
ATOM 927 N N . PRO A 1 124 ? 22.352 -6.559 -7.751 1.00 89.44 124 PRO A N 1
ATOM 928 C CA . PRO A 1 124 ? 21.936 -6.428 -9.141 1.00 89.44 124 PRO A CA 1
ATOM 929 C C . PRO A 1 124 ? 20.505 -6.927 -9.348 1.00 89.44 124 PRO A C 1
ATOM 931 O O . PRO A 1 124 ? 20.165 -8.065 -9.005 1.00 89.44 124 PRO A O 1
ATOM 934 N N . VAL A 1 125 ? 19.683 -6.065 -9.949 1.00 91.88 125 VAL A N 1
ATOM 935 C CA . VAL A 1 125 ? 18.278 -6.347 -10.262 1.00 91.88 125 VAL A CA 1
ATOM 936 C C . VAL A 1 125 ? 18.072 -6.621 -11.745 1.00 91.88 125 VAL A C 1
ATOM 938 O O . VAL A 1 125 ? 17.396 -7.590 -12.085 1.00 91.88 125 VAL A O 1
ATOM 941 N N . PHE A 1 126 ? 18.676 -5.825 -12.633 1.00 94.44 126 PHE A N 1
ATOM 942 C CA . PHE A 1 126 ? 18.556 -6.022 -14.077 1.00 94.44 126 PHE A CA 1
ATOM 943 C C . PHE A 1 126 ? 19.662 -5.347 -14.879 1.00 94.44 126 PHE A C 1
ATOM 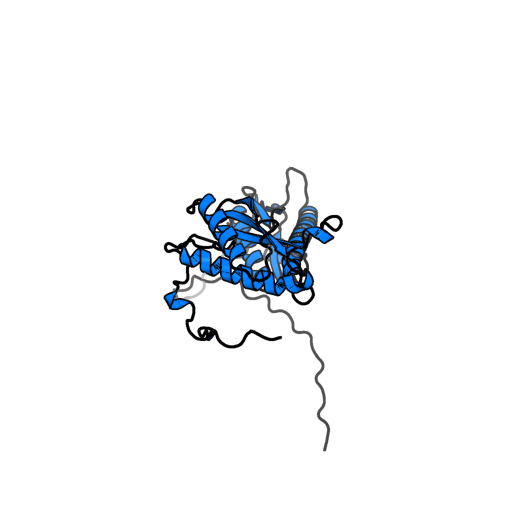945 O O . PHE A 1 126 ? 20.331 -4.440 -14.392 1.00 94.44 126 PHE A O 1
ATOM 952 N N . GLY A 1 127 ? 19.853 -5.818 -16.112 1.00 90.94 127 GLY A N 1
ATOM 953 C CA . GLY A 1 127 ? 20.822 -5.274 -17.055 1.00 90.94 127 GLY A CA 1
ATOM 954 C C . GLY A 1 127 ? 20.151 -4.467 -18.166 1.00 90.94 127 GLY A C 1
ATOM 955 O O . GLY A 1 127 ? 19.106 -4.887 -18.671 1.00 90.94 127 GLY A O 1
ATOM 956 N N . LEU A 1 128 ? 20.777 -3.355 -18.550 1.00 95.00 128 LEU A N 1
ATOM 957 C CA . LEU A 1 128 ? 20.459 -2.562 -19.739 1.00 95.00 128 LEU A CA 1
ATOM 958 C C . LEU A 1 128 ? 21.597 -2.682 -20.751 1.00 95.00 128 LEU A C 1
ATOM 960 O O . LEU A 1 128 ? 22.766 -2.500 -20.397 1.00 95.00 128 LEU A O 1
ATOM 964 N N . VAL A 1 129 ? 21.246 -2.988 -21.996 1.00 95.06 129 VAL A N 1
ATOM 965 C CA . VAL A 1 129 ? 22.175 -3.114 -23.132 1.00 95.06 129 VAL A CA 1
ATOM 966 C C . VAL A 1 129 ? 21.873 -2.036 -24.184 1.00 95.06 129 VAL A C 1
ATOM 968 O O . VAL A 1 129 ? 20.787 -1.461 -24.148 1.00 95.06 129 VAL A O 1
ATOM 971 N N . PRO A 1 130 ? 22.797 -1.720 -25.110 1.00 94.19 130 PRO A N 1
ATOM 972 C CA . PRO A 1 130 ? 22.582 -0.730 -26.165 1.00 94.19 130 PRO A CA 1
ATOM 973 C C . PRO A 1 130 ? 21.273 -0.904 -26.939 1.00 94.19 130 PRO A C 1
ATOM 975 O O . PRO A 1 130 ? 20.640 0.080 -27.301 1.00 94.19 130 PRO A O 1
ATOM 978 N N . GLU A 1 131 ? 20.840 -2.144 -27.143 1.00 94.19 131 GLU A N 1
ATOM 979 C CA . GLU A 1 131 ? 19.614 -2.492 -27.854 1.00 94.19 131 GLU A CA 1
ATOM 980 C C . GLU A 1 131 ? 18.333 -2.133 -27.075 1.00 94.19 131 GLU A C 1
ATOM 982 O O . GLU A 1 131 ? 17.261 -2.096 -27.673 1.00 94.19 131 GLU A O 1
ATOM 987 N N . ASP A 1 132 ? 18.411 -1.826 -25.773 1.00 93.94 132 ASP A N 1
ATOM 988 C CA . ASP A 1 132 ? 17.274 -1.293 -25.003 1.00 93.94 132 ASP A CA 1
ATOM 989 C C . ASP A 1 132 ? 16.977 0.184 -25.301 1.00 93.94 132 ASP A C 1
ATOM 991 O O . ASP A 1 132 ? 15.852 0.646 -25.056 1.00 93.94 132 ASP A O 1
ATOM 995 N N . ALA A 1 133 ? 17.964 0.900 -25.844 1.00 91.50 133 ALA A N 1
ATOM 996 C CA . ALA A 1 133 ? 17.863 2.315 -26.148 1.00 91.50 133 ALA A CA 1
ATOM 997 C C . ALA A 1 133 ? 16.945 2.562 -27.352 1.00 91.50 133 ALA A C 1
ATOM 999 O O . ALA A 1 133 ? 16.844 1.750 -28.279 1.00 91.50 133 ALA A O 1
ATOM 1000 N N . ASP A 1 134 ? 16.238 3.688 -27.329 1.00 88.06 134 ASP A N 1
ATOM 1001 C CA . ASP A 1 134 ? 15.300 4.030 -28.388 1.00 88.06 134 ASP A CA 1
ATOM 1002 C C . ASP A 1 134 ? 16.028 4.645 -29.591 1.00 88.06 134 ASP A C 1
ATOM 1004 O O . ASP A 1 134 ? 16.336 5.837 -29.643 1.00 88.06 134 ASP A O 1
ATOM 1008 N N . ALA A 1 135 ? 16.277 3.808 -30.598 1.00 77.88 135 ALA A N 1
ATOM 1009 C CA . ALA A 1 135 ? 16.917 4.224 -31.840 1.00 77.88 135 ALA A CA 1
ATOM 1010 C C . ALA A 1 135 ? 16.075 5.226 -32.657 1.00 77.88 135 ALA A C 1
ATOM 1012 O O . ALA A 1 135 ? 16.630 5.924 -33.505 1.00 77.88 135 ALA A O 1
ATOM 1013 N N . VAL A 1 136 ? 14.757 5.310 -32.424 1.00 81.62 136 VAL A N 1
ATOM 1014 C CA . VAL A 1 136 ? 13.857 6.227 -33.143 1.00 81.62 136 VAL A CA 1
ATOM 1015 C C . VAL A 1 136 ? 13.977 7.642 -32.588 1.00 81.62 136 VAL A C 1
ATOM 1017 O O . VAL A 1 136 ? 14.003 8.603 -33.356 1.00 81.62 136 VAL A O 1
ATOM 1020 N N . THR A 1 137 ? 14.064 7.781 -31.265 1.00 83.88 137 THR A N 1
ATOM 1021 C CA . THR A 1 137 ? 14.244 9.086 -30.607 1.00 83.88 137 THR A CA 1
ATOM 1022 C C . THR A 1 137 ? 15.709 9.521 -30.551 1.00 83.88 137 THR A C 1
ATOM 1024 O O . THR A 1 137 ? 15.983 10.695 -30.309 1.00 83.88 137 THR A O 1
ATOM 1027 N N . GLY A 1 138 ? 16.644 8.598 -30.803 1.00 84.56 138 GLY A N 1
ATOM 1028 C CA . GLY A 1 138 ? 18.083 8.831 -30.699 1.00 84.56 138 GLY A CA 1
ATOM 1029 C C . GLY A 1 138 ? 18.604 8.803 -29.260 1.00 84.56 138 GLY A C 1
ATOM 1030 O O . GLY A 1 138 ? 19.736 9.225 -29.031 1.00 84.56 138 GLY A O 1
ATOM 1031 N N . GLU A 1 139 ? 17.798 8.323 -28.304 1.00 88.88 139 GLU A N 1
ATOM 1032 C CA . GLU A 1 139 ? 18.208 8.143 -26.908 1.00 88.88 139 GLU A CA 1
ATOM 1033 C C . GLU A 1 139 ? 19.351 7.124 -26.840 1.00 88.88 139 GLU A C 1
ATOM 1035 O O . GLU A 1 139 ? 19.281 6.038 -27.417 1.00 88.88 139 GLU A O 1
ATOM 1040 N N . THR A 1 140 ? 20.419 7.467 -26.127 1.00 92.94 140 THR A N 1
ATOM 1041 C CA . THR A 1 140 ? 21.538 6.550 -25.886 1.00 92.94 140 THR A CA 1
ATOM 1042 C C . THR A 1 140 ? 21.287 5.685 -24.652 1.00 92.94 140 THR A C 1
ATOM 1044 O O . THR A 1 140 ? 20.607 6.092 -23.711 1.00 92.94 140 THR A O 1
ATOM 1047 N N . VAL A 1 141 ? 21.906 4.501 -24.589 1.00 92.44 141 VAL A N 1
ATOM 1048 C CA . VAL A 1 141 ? 21.809 3.640 -23.394 1.00 92.44 141 VAL A CA 1
ATOM 1049 C C . VAL A 1 141 ? 22.329 4.336 -22.132 1.00 92.44 141 VAL A C 1
ATOM 1051 O O . VAL A 1 141 ? 21.771 4.151 -21.057 1.00 92.44 141 VAL A O 1
ATOM 1054 N N . ASP A 1 142 ? 23.355 5.183 -22.246 1.00 93.31 142 ASP A N 1
ATOM 1055 C CA . ASP A 1 142 ? 23.868 5.981 -21.129 1.00 93.31 142 ASP A CA 1
ATOM 1056 C C . ASP A 1 142 ? 22.829 7.003 -20.621 1.00 93.31 142 ASP A C 1
ATOM 1058 O O . ASP A 1 142 ? 22.725 7.226 -19.414 1.00 93.31 142 ASP A O 1
ATOM 1062 N N . GLU A 1 143 ? 22.048 7.626 -21.508 1.00 93.56 143 GLU A N 1
ATOM 1063 C CA . GLU A 1 143 ? 20.946 8.528 -21.131 1.00 93.56 143 GLU A CA 1
ATOM 1064 C C . GLU A 1 143 ? 19.784 7.765 -20.498 1.00 93.56 143 GLU A C 1
ATOM 1066 O O . GLU A 1 143 ? 19.324 8.143 -19.417 1.00 93.56 143 GLU A O 1
ATOM 1071 N N . GLN A 1 144 ? 19.388 6.645 -21.105 1.00 94.44 144 GLN A N 1
ATOM 1072 C CA . GLN A 1 144 ? 18.353 5.771 -20.565 1.00 94.44 144 GLN A CA 1
ATOM 1073 C C . GLN A 1 144 ? 18.723 5.277 -19.161 1.00 94.44 144 GLN A C 1
ATOM 1075 O O . GLN A 1 144 ? 17.882 5.285 -18.267 1.00 94.44 144 GLN A O 1
ATOM 1080 N N . VAL A 1 145 ? 19.982 4.889 -18.933 1.00 96.31 145 VAL A N 1
ATOM 1081 C CA . VAL A 1 145 ? 20.474 4.433 -17.624 1.00 96.31 145 VAL A CA 1
ATOM 1082 C C . VAL A 1 145 ? 20.374 5.529 -16.569 1.00 96.31 145 VAL A C 1
ATOM 1084 O O . VAL A 1 145 ? 19.913 5.244 -15.466 1.00 96.31 145 VAL A O 1
ATOM 1087 N N . ARG A 1 146 ? 20.762 6.773 -16.887 1.00 96.12 146 ARG A N 1
ATOM 1088 C CA . ARG A 1 146 ? 20.622 7.899 -15.944 1.00 96.12 146 ARG A CA 1
ATOM 1089 C C . ARG A 1 146 ? 19.161 8.095 -15.552 1.00 96.12 146 ARG A C 1
ATOM 1091 O O . ARG A 1 146 ? 18.845 8.066 -14.369 1.00 96.12 146 ARG A O 1
ATOM 1098 N N . ARG A 1 147 ? 18.267 8.161 -16.546 1.00 95.88 147 ARG A N 1
ATOM 1099 C CA . ARG A 1 147 ? 16.822 8.290 -16.320 1.00 95.88 147 ARG A CA 1
ATOM 1100 C C . ARG A 1 147 ? 16.273 7.144 -15.469 1.00 95.88 147 ARG A C 1
ATOM 1102 O O . ARG A 1 147 ? 15.484 7.370 -14.560 1.00 95.88 147 ARG A O 1
ATOM 1109 N N . VAL A 1 148 ? 16.689 5.913 -15.756 1.00 97.12 148 VAL A N 1
ATOM 1110 C CA . VAL A 1 148 ? 16.273 4.717 -15.015 1.00 97.12 148 VAL A CA 1
ATOM 1111 C C . VAL A 1 148 ? 16.702 4.787 -13.555 1.00 97.12 148 VAL A C 1
ATOM 1113 O O . VAL A 1 148 ? 15.891 4.484 -12.685 1.00 97.12 148 VAL A O 1
ATOM 1116 N N . VAL A 1 149 ? 17.949 5.178 -13.280 1.00 97.75 149 VAL A N 1
ATOM 1117 C CA . VAL A 1 149 ? 18.457 5.316 -11.910 1.00 97.75 149 VAL A CA 1
ATOM 1118 C C . VAL A 1 149 ? 17.690 6.398 -11.157 1.00 97.75 149 VAL A C 1
ATOM 1120 O O . VAL A 1 149 ? 17.229 6.126 -10.052 1.00 97.75 149 VAL A O 1
ATOM 1123 N N . ASP A 1 150 ? 17.478 7.565 -11.768 1.00 97.00 150 ASP A N 1
ATOM 1124 C CA . ASP A 1 150 ? 16.763 8.681 -11.141 1.00 97.00 150 ASP A CA 1
ATOM 1125 C C . ASP A 1 150 ? 15.318 8.289 -10.788 1.00 97.00 150 ASP A C 1
ATOM 1127 O O . ASP A 1 150 ? 14.896 8.391 -9.636 1.00 97.00 150 ASP A O 1
ATOM 1131 N N . VAL A 1 151 ? 14.573 7.739 -11.754 1.00 96.25 151 VAL A N 1
ATOM 1132 C CA . VAL A 1 151 ? 13.173 7.333 -11.545 1.00 96.25 151 VAL A CA 1
ATOM 1133 C C . VAL A 1 151 ? 13.068 6.166 -10.556 1.00 96.25 151 VAL A C 1
ATOM 1135 O O . VAL A 1 151 ? 12.134 6.115 -9.751 1.00 96.25 151 VAL A O 1
ATOM 1138 N N . LEU A 1 152 ? 14.013 5.218 -10.584 1.00 96.50 152 LEU A N 1
ATOM 1139 C CA . LEU A 1 152 ? 14.040 4.112 -9.628 1.00 96.50 152 LEU A CA 1
ATOM 1140 C C . LEU A 1 152 ? 14.354 4.607 -8.214 1.00 96.50 152 LEU A C 1
ATOM 1142 O O . LEU A 1 152 ? 13.692 4.167 -7.276 1.00 96.50 152 LEU A O 1
ATOM 1146 N N . GLN A 1 153 ? 15.302 5.533 -8.055 1.00 97.38 153 GLN A N 1
ATOM 1147 C CA . GLN A 1 153 ? 15.601 6.157 -6.768 1.00 97.38 153 GLN A CA 1
ATOM 1148 C C . GLN A 1 153 ? 14.366 6.880 -6.221 1.00 97.38 153 GLN A C 1
ATOM 1150 O O . GLN A 1 153 ? 13.969 6.614 -5.091 1.00 97.38 153 GLN A O 1
ATOM 1155 N N . GLU A 1 154 ? 13.683 7.696 -7.028 1.00 94.25 154 GLU A N 1
ATOM 1156 C CA . GLU A 1 154 ? 12.434 8.357 -6.619 1.00 94.25 154 GLU A CA 1
ATOM 1157 C C . GLU A 1 154 ? 11.342 7.359 -6.203 1.00 94.25 154 GLU A C 1
ATOM 1159 O O . GLU A 1 154 ? 10.599 7.584 -5.244 1.00 94.25 154 GLU A O 1
ATOM 1164 N N . ALA A 1 155 ? 11.218 6.239 -6.919 1.00 91.12 155 ALA A N 1
ATOM 1165 C CA . ALA A 1 155 ? 10.258 5.194 -6.588 1.00 91.12 155 ALA A CA 1
ATOM 1166 C C . ALA A 1 155 ? 10.602 4.494 -5.262 1.00 91.12 155 ALA A C 1
ATOM 1168 O O . ALA A 1 155 ? 9.707 4.201 -4.464 1.00 91.12 155 ALA A O 1
ATOM 1169 N N . LEU A 1 156 ? 11.889 4.241 -5.010 1.00 93.12 156 LEU A N 1
ATOM 1170 C CA . LEU A 1 156 ? 12.387 3.679 -3.756 1.00 93.12 156 LEU A CA 1
ATOM 1171 C C . LEU A 1 156 ? 12.207 4.651 -2.590 1.00 93.12 156 LEU A C 1
ATOM 1173 O O . LEU A 1 156 ? 11.788 4.226 -1.515 1.00 93.12 156 LEU A O 1
ATOM 1177 N N . ASP A 1 157 ? 12.454 5.940 -2.805 1.00 90.94 157 ASP A N 1
ATOM 1178 C CA . ASP A 1 157 ? 12.242 7.005 -1.825 1.00 90.94 157 ASP A CA 1
ATOM 1179 C C . ASP A 1 157 ? 10.766 7.101 -1.454 1.00 90.94 157 ASP A C 1
ATOM 1181 O O . ASP A 1 157 ? 10.427 7.015 -0.277 1.00 90.94 157 ASP A O 1
ATOM 1185 N N . ALA A 1 158 ? 9.872 7.145 -2.446 1.00 84.88 158 ALA A N 1
ATOM 1186 C CA . ALA A 1 158 ? 8.429 7.158 -2.221 1.00 84.88 158 ALA A CA 1
ATOM 1187 C C . ALA A 1 158 ? 7.943 5.896 -1.486 1.00 84.88 158 ALA A C 1
ATOM 1189 O O . ALA A 1 158 ? 7.100 5.972 -0.589 1.00 84.88 158 ALA A O 1
ATOM 1190 N N . ARG A 1 159 ? 8.486 4.718 -1.828 1.00 86.31 159 ARG A N 1
ATOM 1191 C CA . ARG A 1 159 ? 8.197 3.471 -1.108 1.00 86.31 159 ARG A CA 1
ATOM 1192 C C . ARG A 1 159 ? 8.687 3.542 0.333 1.00 86.31 159 ARG A C 1
ATOM 1194 O O . ARG A 1 159 ? 7.967 3.116 1.235 1.00 86.31 159 ARG A O 1
ATOM 1201 N N . ARG A 1 160 ? 9.904 4.037 0.560 1.00 83.94 160 ARG A N 1
ATOM 1202 C CA . ARG A 1 160 ? 10.489 4.181 1.896 1.00 83.94 160 ARG A CA 1
ATOM 1203 C C . ARG A 1 160 ? 9.751 5.214 2.718 1.00 83.94 160 ARG A C 1
ATOM 1205 O O . ARG A 1 160 ? 9.568 4.947 3.888 1.00 83.94 160 ARG A O 1
ATOM 1212 N N . GLU A 1 161 ? 9.281 6.315 2.149 1.00 77.19 161 GLU A N 1
ATOM 1213 C CA . GLU A 1 161 ? 8.443 7.292 2.847 1.00 77.19 161 GLU A CA 1
ATOM 1214 C C . GLU A 1 161 ? 7.114 6.656 3.274 1.00 77.19 161 GLU A C 1
ATOM 1216 O O . GLU A 1 161 ? 6.730 6.718 4.439 1.00 77.19 161 GLU A O 1
ATOM 1221 N N . GLN A 1 162 ? 6.465 5.899 2.384 1.00 67.19 162 GLN A N 1
ATOM 1222 C CA . GLN A 1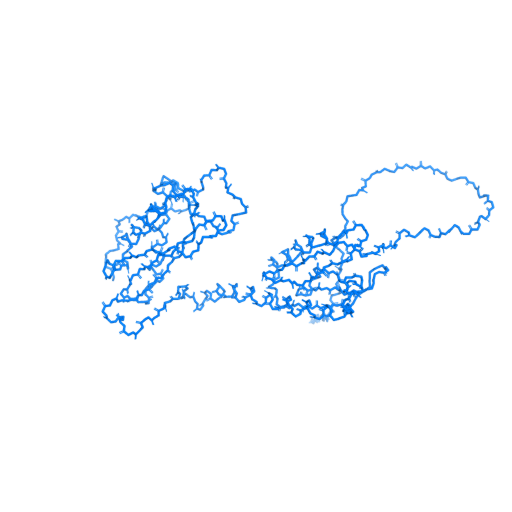 162 ? 5.252 5.159 2.741 1.00 67.19 162 GLN A CA 1
ATOM 1223 C C . GLN A 1 162 ? 5.503 4.067 3.800 1.00 67.19 162 GLN A C 1
ATOM 1225 O O . GLN A 1 162 ? 4.623 3.783 4.613 1.00 67.19 162 GLN A O 1
ATOM 1230 N N . ARG A 1 163 ? 6.694 3.454 3.812 1.00 60.75 163 ARG A N 1
ATOM 1231 C CA . ARG A 1 163 ? 7.104 2.422 4.782 1.00 60.75 163 ARG A CA 1
ATOM 1232 C C . ARG A 1 163 ? 7.758 2.998 6.047 1.00 60.75 163 ARG A C 1
ATOM 1234 O O . ARG A 1 163 ? 7.819 2.303 7.057 1.00 60.75 163 ARG A O 1
ATOM 1241 N N . SER A 1 164 ? 8.203 4.251 6.025 1.00 50.97 164 SER A N 1
ATOM 1242 C CA . SER A 1 164 ? 8.728 4.984 7.174 1.00 50.97 164 SER A CA 1
ATOM 1243 C C . SER A 1 164 ? 7.601 5.596 7.992 1.00 50.97 164 SER A C 1
ATOM 1245 O O . SER A 1 164 ? 7.733 5.663 9.209 1.00 50.97 164 SER A O 1
ATOM 1247 N N . LEU A 1 165 ? 6.451 5.897 7.380 1.00 47.53 165 LEU A N 1
ATOM 1248 C CA . LEU A 1 165 ? 5.223 6.234 8.106 1.00 47.53 165 LEU A CA 1
ATOM 1249 C C . LEU A 1 165 ? 4.868 5.206 9.212 1.00 47.53 165 LEU A C 1
ATOM 1251 O O . LEU A 1 165 ? 4.464 5.640 10.288 1.00 47.53 165 LEU A O 1
ATOM 1255 N N . PRO A 1 166 ? 5.086 3.885 9.030 1.00 43.84 166 PRO A N 1
ATOM 1256 C CA . PRO A 1 166 ? 5.013 2.906 10.121 1.00 43.84 166 PRO A CA 1
ATOM 1257 C C . PRO A 1 166 ? 6.337 2.569 10.843 1.00 43.84 166 PRO A C 1
ATOM 1259 O O . PRO A 1 166 ? 6.280 1.829 11.814 1.00 43.84 166 PRO A O 1
ATOM 1262 N N . LEU A 1 167 ? 7.521 3.067 10.451 1.00 39.66 167 LEU A N 1
ATOM 1263 C CA . LEU A 1 167 ? 8.780 2.880 11.221 1.00 39.66 167 LEU A CA 1
ATOM 1264 C C . LEU A 1 167 ? 9.079 4.019 12.196 1.00 39.66 167 LEU A C 1
ATOM 1266 O O . LEU A 1 167 ? 9.900 3.857 13.094 1.00 39.66 167 LEU A O 1
ATOM 1270 N N . ILE A 1 168 ? 8.348 5.129 12.109 1.00 44.44 168 ILE A N 1
ATOM 1271 C CA . ILE A 1 168 ? 8.255 6.056 13.232 1.00 44.44 168 ILE A CA 1
ATOM 1272 C C . ILE A 1 168 ? 7.391 5.426 14.342 1.00 44.44 168 ILE A C 1
ATOM 1274 O O . ILE A 1 168 ? 7.029 6.133 15.246 1.00 44.44 168 ILE A O 1
ATOM 1278 N N . LEU A 1 169 ? 7.044 4.134 14.390 1.00 35.06 169 LEU A N 1
ATOM 1279 C CA . LEU A 1 169 ? 6.177 3.611 15.467 1.00 35.06 169 LEU A CA 1
ATOM 1280 C C . LEU A 1 169 ? 6.774 3.702 16.891 1.00 35.06 169 LEU A C 1
ATOM 1282 O O . LEU A 1 169 ? 6.013 3.636 17.850 1.00 35.06 169 LEU A O 1
ATOM 1286 N N . ASP A 1 170 ? 8.075 3.979 17.055 1.00 35.88 170 ASP A N 1
ATOM 1287 C CA . ASP A 1 170 ? 8.646 4.332 18.372 1.00 35.88 170 ASP A CA 1
ATOM 1288 C C . ASP A 1 170 ? 8.530 5.835 18.722 1.00 35.88 170 ASP A C 1
ATOM 1290 O O . ASP A 1 170 ? 8.627 6.211 19.889 1.00 35.88 170 ASP A O 1
ATOM 1294 N N . ALA A 1 171 ? 8.250 6.716 17.751 1.00 38.31 171 ALA A N 1
ATOM 1295 C CA . ALA A 1 171 ? 7.977 8.152 17.975 1.00 38.31 171 ALA A CA 1
ATOM 1296 C C . ALA A 1 171 ? 6.556 8.601 17.539 1.00 38.31 171 ALA A C 1
ATOM 1298 O O . ALA A 1 171 ? 6.089 9.692 17.861 1.00 38.31 171 ALA A O 1
ATOM 1299 N N . VAL A 1 172 ? 5.831 7.710 16.878 1.00 41.59 172 VAL A N 1
ATOM 1300 C CA . VAL A 1 172 ? 4.449 7.718 16.404 1.00 41.59 172 VAL A CA 1
ATOM 1301 C C . VAL A 1 172 ? 3.815 6.512 17.076 1.00 41.59 172 VAL A C 1
ATOM 1303 O O . VAL A 1 172 ? 3.222 5.634 16.468 1.00 41.59 172 VAL A O 1
ATOM 1306 N N . LEU A 1 173 ? 3.810 6.567 18.406 1.00 38.03 173 LEU A N 1
ATOM 1307 C CA . LEU A 1 173 ? 2.630 6.112 19.120 1.00 38.03 173 LEU A CA 1
ATOM 1308 C C . LEU A 1 173 ? 1.399 6.711 18.382 1.00 38.03 173 LEU A C 1
ATOM 1310 O O . LEU A 1 173 ? 0.444 6.008 18.122 1.00 38.03 173 LEU A O 1
ATOM 1314 N N . VAL A 1 174 ? 1.497 7.955 17.871 1.00 48.12 174 VAL A N 1
ATOM 1315 C CA . VAL A 1 174 ? 0.502 8.866 17.248 1.00 48.12 174 VAL A CA 1
ATOM 1316 C C . VAL A 1 174 ? 0.026 8.556 15.809 1.00 48.12 174 VAL A C 1
ATOM 1318 O O . VAL A 1 174 ? 0.121 9.411 14.939 1.00 48.12 174 VAL A O 1
ATOM 1321 N N . GLY A 1 175 ? -0.505 7.371 15.523 1.00 34.06 175 GLY A N 1
ATOM 1322 C CA . GLY A 1 175 ? -0.740 6.944 14.130 1.00 34.06 175 GLY A CA 1
ATOM 1323 C C . GLY A 1 175 ? -2.085 7.214 13.434 1.00 34.06 175 GLY A C 1
ATOM 1324 O O . GLY A 1 175 ? -2.192 6.855 12.268 1.00 34.06 175 GLY A O 1
ATOM 1325 N N . SER A 1 176 ? -3.105 7.815 14.057 1.00 37.53 176 SER A N 1
ATOM 1326 C CA . SER A 1 176 ? -4.164 8.490 13.277 1.00 37.53 176 SER A CA 1
ATOM 1327 C C . SER A 1 176 ? -3.741 9.949 13.138 1.00 37.53 176 SER A C 1
ATOM 1329 O O . SER A 1 176 ? -3.390 10.540 14.166 1.00 37.53 176 SER A O 1
ATOM 1331 N N . PRO A 1 177 ? -3.782 10.573 11.944 1.00 40.66 177 PRO A N 1
ATOM 1332 C CA . PRO A 1 177 ? -3.668 12.018 11.867 1.00 40.66 177 PRO A CA 1
ATOM 1333 C C . PRO A 1 177 ? -4.832 12.597 12.672 1.00 40.66 177 PRO A C 1
ATOM 1335 O O . PRO A 1 177 ? -5.973 12.610 12.214 1.00 40.66 177 PRO A O 1
ATOM 1338 N N . ILE A 1 178 ? -4.558 13.048 13.901 1.00 45.28 178 ILE A N 1
ATOM 1339 C CA . ILE A 1 178 ? -5.469 13.932 14.618 1.00 45.28 178 ILE A CA 1
ATOM 1340 C C . ILE A 1 178 ? -5.478 15.188 13.763 1.00 45.28 178 ILE A C 1
ATOM 1342 O O . ILE A 1 178 ? -4.575 16.021 13.847 1.00 45.28 178 ILE A O 1
ATOM 1346 N N . THR A 1 179 ? -6.455 15.294 12.868 1.00 44.50 179 THR A N 1
ATOM 1347 C CA . THR A 1 179 ? -6.694 16.549 12.172 1.00 44.50 179 THR A CA 1
ATOM 1348 C C . THR A 1 179 ? -7.251 17.458 13.251 1.00 44.50 179 THR A C 1
ATOM 1350 O O . THR A 1 179 ? -8.424 17.389 13.611 1.00 44.50 179 THR A O 1
ATOM 1353 N N . ASN A 1 180 ? -6.359 18.208 13.890 1.00 39.03 180 ASN A N 1
ATOM 1354 C CA . ASN A 1 180 ? -6.712 19.110 14.965 1.00 39.03 180 ASN A CA 1
ATOM 1355 C C . ASN A 1 180 ? -7.498 20.256 14.315 1.00 39.03 180 ASN A C 1
ATOM 1357 O O . ASN A 1 180 ? -6.921 21.232 13.842 1.00 39.03 180 ASN A O 1
ATOM 1361 N N . TYR A 1 181 ? -8.825 20.126 14.235 1.00 46.53 181 TYR A N 1
ATOM 1362 C CA . TYR A 1 181 ? -9.730 21.232 13.925 1.00 46.53 181 TYR A CA 1
ATOM 1363 C C . TYR A 1 181 ? -9.755 22.177 15.143 1.00 46.53 181 TYR A C 1
ATOM 1365 O O . TYR A 1 181 ? -10.768 22.340 15.823 1.00 46.53 181 TYR A O 1
ATOM 1373 N N . SER A 1 182 ? -8.603 22.770 15.477 1.00 39.94 182 SER A N 1
ATOM 1374 C CA . SER A 1 182 ? -8.328 23.460 16.744 1.00 39.94 182 SER A CA 1
ATOM 1375 C C . SER A 1 182 ? -8.923 24.873 16.817 1.00 39.94 182 SER A C 1
ATOM 1377 O O . SER A 1 182 ? -8.272 25.819 17.260 1.00 39.94 182 SER A O 1
ATOM 1379 N N . ARG A 1 183 ? -10.175 25.032 16.379 1.00 44.62 183 ARG A N 1
ATOM 1380 C CA . ARG A 1 183 ? -11.018 26.192 16.710 1.00 44.62 183 ARG A CA 1
ATOM 1381 C C . ARG A 1 183 ? -12.456 25.827 17.119 1.00 44.62 183 ARG A C 1
ATOM 1383 O O . ARG A 1 183 ? -13.214 26.728 17.444 1.00 44.62 183 ARG A O 1
ATOM 1390 N N . LEU A 1 184 ? -12.812 24.534 17.146 1.00 43.56 184 LEU A N 1
ATOM 1391 C CA . LEU A 1 184 ? -14.121 24.011 17.599 1.00 43.56 184 LEU A CA 1
ATOM 1392 C C . LEU A 1 184 ? -14.004 22.875 18.644 1.00 43.56 184 LEU A C 1
ATOM 1394 O O . LEU A 1 184 ? -15.015 22.337 19.095 1.00 43.56 184 LEU A O 1
ATOM 1398 N N . ALA A 1 185 ? -12.776 22.492 19.015 1.00 47.66 185 ALA A N 1
ATOM 1399 C CA . ALA A 1 185 ? -12.488 21.324 19.852 1.00 47.66 185 ALA A CA 1
ATOM 1400 C C . ALA A 1 185 ? -12.851 21.498 21.339 1.00 47.66 185 ALA A C 1
ATOM 1402 O O . ALA A 1 185 ? -13.092 20.493 22.005 1.00 47.66 185 ALA A O 1
ATOM 1403 N N . ASP A 1 186 ? -12.958 22.735 21.838 1.00 52.84 186 ASP A N 1
ATOM 1404 C CA . ASP A 1 186 ? -13.285 22.992 23.251 1.00 52.84 186 ASP A CA 1
ATOM 1405 C C . ASP A 1 186 ? -14.700 22.518 23.637 1.00 52.84 186 ASP A C 1
ATOM 1407 O O . ASP A 1 186 ? -14.938 22.188 24.794 1.00 52.84 186 ASP A O 1
ATOM 1411 N N . GLU A 1 187 ? -15.626 22.391 22.677 1.00 59.66 187 GLU A N 1
ATOM 1412 C CA . GLU A 1 187 ? -16.984 21.886 22.941 1.00 59.66 187 GLU A CA 1
ATOM 1413 C C . GLU A 1 187 ? -17.192 20.442 22.445 1.00 59.66 187 GLU A C 1
ATOM 1415 O O . GLU A 1 187 ? -17.874 19.640 23.090 1.00 59.66 187 GLU A O 1
ATOM 1420 N N . ARG A 1 188 ? -16.586 20.056 21.311 1.00 61.78 188 ARG A N 1
ATOM 1421 C CA . ARG A 1 188 ? -16.916 18.798 20.603 1.00 61.78 188 ARG A CA 1
ATOM 1422 C C . ARG A 1 188 ? -15.888 17.665 20.731 1.00 61.78 188 ARG A C 1
ATOM 1424 O O . ARG A 1 188 ? -16.190 16.555 20.296 1.00 61.78 188 ARG A O 1
ATOM 1431 N N . GLY A 1 189 ? -14.749 17.891 21.391 1.00 70.56 189 GLY A N 1
ATOM 1432 C CA . GLY A 1 189 ? -13.689 16.886 21.546 1.00 70.56 189 GLY A CA 1
ATOM 1433 C C . GLY A 1 189 ? -12.851 16.707 20.274 1.00 70.56 189 GLY A C 1
ATOM 1434 O O . GLY A 1 189 ? -13.107 17.339 19.247 1.00 70.56 189 GLY A O 1
ATOM 1435 N N . ALA A 1 190 ? -11.823 15.858 20.334 1.00 80.69 190 ALA A N 1
ATOM 1436 C CA . ALA A 1 190 ? -10.965 15.577 19.183 1.00 80.69 190 ALA A CA 1
ATOM 1437 C C . ALA A 1 190 ? -11.550 14.479 18.293 1.00 80.69 190 ALA A C 1
ATOM 1439 O O . ALA A 1 190 ? -12.059 13.476 18.787 1.00 80.69 190 ALA A O 1
ATOM 1440 N N . VAL A 1 191 ? -11.426 14.656 16.977 1.00 82.88 191 VAL A N 1
ATOM 1441 C CA . VAL A 1 191 ? -11.863 13.670 15.984 1.00 82.88 191 VAL A CA 1
ATOM 1442 C C . VAL A 1 191 ? -10.729 12.694 15.691 1.00 82.88 191 VAL A C 1
ATOM 1444 O O . VAL A 1 191 ? -9.599 13.105 15.416 1.00 82.88 191 VAL A O 1
ATOM 1447 N N . VAL A 1 192 ? -11.042 11.402 15.714 1.00 84.69 192 VAL A N 1
ATOM 1448 C CA . VAL A 1 192 ? -10.127 10.317 15.357 1.00 84.69 192 VAL A CA 1
ATOM 1449 C C . VAL A 1 192 ? -10.772 9.453 14.277 1.00 84.69 192 VAL A C 1
ATOM 1451 O O . VAL A 1 192 ? -11.948 9.114 14.371 1.00 84.69 192 VAL A O 1
ATOM 1454 N N . GLY A 1 193 ? -9.996 9.120 13.244 1.00 86.56 193 GLY A N 1
ATOM 1455 C CA . GLY A 1 193 ? -10.410 8.255 12.141 1.00 86.56 193 GLY A CA 1
ATOM 1456 C C . GLY A 1 193 ? -9.725 6.890 12.188 1.00 86.56 193 GLY A C 1
ATOM 1457 O O . GLY A 1 193 ? -8.549 6.796 12.560 1.00 86.56 193 GLY A O 1
ATOM 1458 N N . THR A 1 194 ? -10.440 5.840 11.781 1.00 87.50 194 THR A N 1
ATOM 1459 C CA . THR A 1 194 ? -9.864 4.521 11.501 1.00 87.50 194 THR A CA 1
ATOM 1460 C C . THR A 1 194 ? -10.450 3.905 10.234 1.00 87.50 194 THR A C 1
ATOM 1462 O O . THR A 1 194 ? -11.616 4.129 9.913 1.00 87.50 194 THR A O 1
ATOM 1465 N N . LYS A 1 195 ? -9.631 3.150 9.495 1.00 89.31 195 LYS A N 1
ATOM 1466 C CA . LYS A 1 195 ? -9.969 2.614 8.173 1.00 89.31 195 LYS A CA 1
ATOM 1467 C C . LYS A 1 195 ? -10.184 1.112 8.225 1.00 89.31 195 LYS A C 1
ATOM 1469 O O . LYS A 1 195 ? -9.434 0.409 8.896 1.00 89.31 195 LYS A O 1
ATOM 1474 N N . VAL A 1 196 ? -11.172 0.638 7.474 1.00 87.12 196 VAL A N 1
ATOM 1475 C CA . VAL A 1 196 ? -11.494 -0.783 7.334 1.00 87.12 196 VAL A CA 1
ATOM 1476 C C . VAL A 1 196 ? -11.823 -1.085 5.875 1.00 87.12 196 VAL A C 1
ATOM 1478 O O . VAL A 1 196 ? -12.540 -0.332 5.216 1.00 87.12 196 VAL A O 1
ATOM 1481 N N . THR A 1 197 ? -11.302 -2.196 5.371 1.00 86.94 197 THR A N 1
ATOM 1482 C CA . THR A 1 197 ? -11.518 -2.692 4.007 1.00 86.94 197 THR A CA 1
ATOM 1483 C C . THR A 1 197 ? -12.399 -3.927 4.048 1.00 86.94 197 THR A C 1
ATOM 1485 O O . THR A 1 197 ? -12.087 -4.873 4.767 1.00 86.94 197 THR A O 1
ATOM 1488 N N . ILE A 1 198 ? -13.501 -3.928 3.298 1.00 86.81 198 ILE A N 1
ATOM 1489 C CA . ILE A 1 198 ? -14.519 -4.994 3.318 1.00 86.81 198 ILE A CA 1
ATOM 1490 C C . ILE A 1 198 ? -14.813 -5.434 1.887 1.00 86.81 198 ILE A C 1
ATOM 1492 O O . ILE A 1 198 ? -14.787 -4.600 0.993 1.00 86.81 198 ILE A O 1
ATOM 1496 N N . GLY A 1 199 ? -15.112 -6.714 1.664 1.00 83.56 199 GLY A N 1
ATOM 1497 C CA . GLY A 1 199 ? -15.482 -7.222 0.340 1.00 83.56 199 GLY A CA 1
ATOM 1498 C C . GLY A 1 199 ? -16.785 -6.623 -0.210 1.00 83.56 199 GLY A C 1
ATOM 1499 O O . GLY A 1 199 ? -17.670 -6.189 0.534 1.00 83.56 199 GLY A O 1
ATOM 1500 N N . TYR A 1 200 ? -16.919 -6.619 -1.540 1.00 82.81 200 TYR A N 1
ATOM 1501 C CA . TYR A 1 200 ? -18.134 -6.170 -2.242 1.00 82.81 200 TYR A CA 1
ATOM 1502 C C . TYR A 1 200 ? -19.361 -7.067 -2.010 1.00 82.81 200 TYR A C 1
ATOM 1504 O O . TYR A 1 200 ? -20.485 -6.669 -2.310 1.00 82.81 200 TYR A O 1
ATOM 1512 N N . ASP A 1 201 ? -19.153 -8.264 -1.471 1.00 82.19 201 ASP A N 1
ATOM 1513 C CA . ASP A 1 201 ? -20.185 -9.233 -1.108 1.00 82.19 201 ASP A CA 1
ATOM 1514 C C . ASP A 1 201 ? -20.988 -8.826 0.139 1.00 82.19 201 ASP A C 1
ATOM 1516 O O . ASP A 1 201 ? -22.041 -9.402 0.416 1.00 82.19 201 ASP A O 1
ATOM 1520 N N . THR A 1 202 ? -20.528 -7.814 0.882 1.00 87.62 202 THR A N 1
ATOM 1521 C CA . THR A 1 202 ? -21.205 -7.322 2.085 1.00 87.62 202 THR A CA 1
ATOM 1522 C C . THR A 1 202 ? -22.009 -6.047 1.795 1.00 87.62 202 THR A C 1
ATOM 1524 O O . THR A 1 202 ? -21.448 -5.058 1.314 1.00 87.62 202 THR A O 1
ATOM 1527 N N . PRO A 1 203 ? -23.313 -5.986 2.142 1.00 93.50 203 PRO A N 1
ATOM 1528 C CA . PRO A 1 203 ? -24.110 -4.773 1.988 1.00 93.50 203 PRO A CA 1
ATOM 1529 C C . PRO A 1 203 ? -23.499 -3.583 2.739 1.00 93.50 203 PRO A C 1
ATOM 1531 O O . PRO A 1 203 ? -23.370 -3.600 3.962 1.00 93.50 203 PRO A O 1
ATOM 1534 N N . TRP A 1 204 ? -23.198 -2.491 2.034 1.00 94.81 204 TRP A N 1
ATOM 1535 C CA . TRP A 1 204 ? -22.530 -1.325 2.634 1.00 94.81 204 TRP A CA 1
ATOM 1536 C C . TRP A 1 204 ? -23.288 -0.720 3.830 1.00 94.81 204 TRP A C 1
ATOM 1538 O O . TRP A 1 204 ? -22.681 -0.234 4.780 1.00 94.81 204 TRP A O 1
ATOM 1548 N N . ARG A 1 205 ? -24.627 -0.793 3.831 1.00 97.19 205 ARG A N 1
ATOM 1549 C CA . ARG A 1 205 ? -25.463 -0.336 4.958 1.00 97.19 205 ARG A CA 1
ATOM 1550 C C . ARG A 1 205 ? -25.214 -1.158 6.224 1.00 97.19 205 ARG A C 1
ATOM 1552 O O . ARG A 1 205 ? -25.232 -0.599 7.316 1.00 97.19 205 ARG A O 1
ATOM 1559 N N . GLN A 1 206 ? -24.960 -2.460 6.070 1.00 96.31 206 GLN A N 1
ATOM 1560 C CA . GLN A 1 206 ? -24.588 -3.346 7.171 1.00 96.31 206 GLN A CA 1
ATOM 1561 C C . GLN A 1 206 ? -23.205 -2.969 7.704 1.00 96.31 206 GLN A C 1
ATOM 1563 O O . GLN A 1 206 ? -23.041 -2.839 8.911 1.00 96.31 206 GLN A O 1
ATOM 1568 N N . VAL A 1 207 ? -22.242 -2.698 6.816 1.00 95.62 207 VAL A N 1
ATOM 1569 C CA . VAL A 1 207 ? -20.896 -2.232 7.197 1.00 95.62 207 VAL A CA 1
ATOM 1570 C C . VAL A 1 207 ? -20.967 -0.954 8.033 1.00 95.62 207 VAL A C 1
ATOM 1572 O O . VAL A 1 207 ? -20.374 -0.890 9.108 1.00 95.62 207 VAL A O 1
ATOM 1575 N N . HIS A 1 208 ? -21.743 0.041 7.592 1.00 97.19 208 HIS A N 1
ATOM 1576 C CA . HIS A 1 208 ? -21.944 1.281 8.347 1.00 97.19 208 HIS A CA 1
ATOM 1577 C C . HIS A 1 208 ? -22.539 1.011 9.735 1.00 97.19 208 HIS A C 1
ATOM 1579 O O . HIS A 1 208 ? -22.024 1.518 10.729 1.00 97.19 208 HIS A O 1
ATOM 1585 N N . ALA A 1 209 ? -23.590 0.189 9.814 1.00 97.44 209 ALA A N 1
ATOM 1586 C CA . ALA A 1 209 ? -24.231 -0.146 11.082 1.00 97.44 209 ALA A CA 1
ATOM 1587 C C . ALA A 1 209 ? -23.273 -0.863 12.047 1.00 97.44 209 ALA A C 1
ATOM 1589 O O . ALA A 1 209 ? -23.230 -0.519 13.225 1.00 97.44 209 ALA A O 1
ATOM 1590 N N . MET A 1 210 ? -22.471 -1.807 11.548 1.00 97.56 210 MET A N 1
ATOM 1591 C CA . MET A 1 210 ? -21.484 -2.543 12.342 1.00 97.56 210 MET A CA 1
ATOM 1592 C C . MET A 1 210 ? -20.360 -1.638 12.861 1.00 97.56 210 MET A C 1
ATOM 1594 O O . MET A 1 210 ? -20.012 -1.707 14.036 1.00 97.56 210 MET A O 1
ATOM 1598 N N . LEU A 1 211 ? -19.828 -0.741 12.027 1.00 97.00 211 LEU A N 1
ATOM 1599 C CA . LEU A 1 211 ? -18.800 0.219 12.447 1.00 97.00 211 LEU A CA 1
ATOM 1600 C C . LEU A 1 211 ? -19.330 1.204 13.500 1.00 97.00 211 LEU A C 1
ATOM 1602 O O . LEU A 1 211 ? -18.664 1.463 14.501 1.00 97.00 211 LEU A O 1
ATOM 1606 N N . THR A 1 212 ? -20.548 1.718 13.316 1.00 96.62 212 THR A N 1
ATOM 1607 C CA . THR A 1 212 ? -21.214 2.569 14.313 1.00 96.62 212 THR A CA 1
ATOM 1608 C C . THR A 1 212 ? -21.515 1.804 15.607 1.00 96.62 212 THR A C 1
ATOM 1610 O O . THR A 1 212 ? -21.366 2.366 16.692 1.00 96.62 212 THR A O 1
ATOM 1613 N N . LEU A 1 213 ? -21.896 0.525 15.521 1.00 97.19 213 LEU A N 1
ATOM 1614 C CA . LEU A 1 213 ? -22.113 -0.337 16.684 1.00 97.19 213 LEU A CA 1
ATOM 1615 C C . LEU A 1 213 ? -20.815 -0.552 17.470 1.00 97.19 213 LEU A C 1
ATOM 1617 O O . LEU A 1 213 ? -20.820 -0.400 18.689 1.00 97.19 213 LEU A O 1
ATOM 1621 N N . ALA A 1 214 ? -19.709 -0.843 16.782 1.00 96.50 214 ALA A N 1
ATOM 1622 C CA . ALA A 1 214 ? -18.396 -0.974 17.405 1.00 96.50 214 ALA A CA 1
ATOM 1623 C C . ALA A 1 214 ? -17.985 0.322 18.124 1.00 96.50 214 ALA A C 1
ATOM 1625 O O . ALA A 1 214 ? -17.609 0.278 19.292 1.00 96.50 214 ALA A O 1
ATOM 1626 N N . ALA A 1 215 ? -18.170 1.482 17.481 1.00 95.81 215 ALA A N 1
ATOM 1627 C CA . ALA A 1 215 ? -17.938 2.783 18.110 1.00 95.81 215 ALA A CA 1
ATOM 1628 C C . ALA A 1 215 ? -18.796 2.998 19.367 1.00 95.81 215 ALA A C 1
ATOM 1630 O O . ALA A 1 215 ? -18.310 3.528 20.360 1.00 95.81 215 ALA A O 1
ATOM 1631 N N . GLY A 1 216 ? -20.058 2.559 19.345 1.00 95.50 216 GLY A N 1
ATOM 1632 C CA . GLY A 1 216 ? -20.957 2.635 20.497 1.00 95.50 216 GLY A CA 1
ATOM 1633 C C . GLY A 1 216 ? -20.593 1.700 21.658 1.00 95.50 216 GLY A C 1
ATOM 1634 O O . GLY A 1 216 ? -21.029 1.954 22.782 1.00 95.50 216 GLY A O 1
ATOM 1635 N N . ARG A 1 217 ? -19.813 0.637 21.405 1.00 96.00 217 ARG A N 1
ATOM 1636 C CA . ARG A 1 217 ? -19.289 -0.280 22.433 1.00 96.00 217 ARG A CA 1
ATOM 1637 C C . ARG A 1 217 ? -18.017 0.259 23.103 1.00 96.00 217 ARG A C 1
ATOM 1639 O O . ARG A 1 217 ? -17.738 -0.124 24.233 1.00 96.00 217 ARG A O 1
ATOM 1646 N N . THR A 1 218 ? -17.277 1.156 22.449 1.00 95.06 218 THR A N 1
ATOM 1647 C CA . THR A 1 218 ? -15.988 1.680 22.934 1.00 95.06 218 THR A CA 1
ATOM 1648 C C . THR A 1 218 ? -16.149 2.743 24.020 1.00 95.06 218 THR A C 1
ATOM 1650 O O . THR A 1 218 ? -16.769 3.783 23.809 1.00 95.06 218 THR A O 1
ATOM 1653 N N . SER A 1 219 ? -15.530 2.512 25.177 1.00 92.38 219 SER A N 1
ATOM 1654 C CA . SER A 1 219 ? -15.675 3.327 26.387 1.00 92.38 219 SER A CA 1
ATOM 1655 C C . SER A 1 219 ? -15.155 4.759 26.246 1.00 92.38 219 SER A C 1
ATOM 1657 O O . SER A 1 219 ? -15.754 5.694 26.775 1.00 92.38 219 SER A O 1
ATOM 1659 N N . LEU A 1 220 ? -14.061 4.941 25.504 1.00 88.44 220 LEU A N 1
ATOM 1660 C CA . LEU A 1 220 ? -13.390 6.232 25.323 1.00 88.44 220 LEU A CA 1
ATOM 1661 C C . LEU A 1 220 ? -13.956 7.071 24.164 1.00 88.44 220 LEU A C 1
ATOM 1663 O O . LEU A 1 220 ? -13.435 8.150 23.876 1.00 88.44 220 LEU A O 1
ATOM 1667 N N . VAL A 1 221 ? -15.004 6.587 23.491 1.00 90.81 221 VAL A N 1
ATOM 1668 C CA . VAL A 1 221 ? -15.669 7.274 22.377 1.00 90.81 221 VAL A CA 1
ATOM 1669 C C . VAL A 1 221 ? -16.904 8.022 22.877 1.00 90.81 221 VAL A C 1
ATOM 1671 O O . VAL A 1 221 ? -17.778 7.466 23.543 1.00 90.81 221 VAL A O 1
ATOM 1674 N N . ARG A 1 222 ? -17.012 9.304 22.518 1.00 88.88 222 ARG A N 1
ATOM 1675 C CA . ARG A 1 222 ? -18.199 10.116 22.790 1.00 88.88 222 ARG A CA 1
ATOM 1676 C C . ARG A 1 222 ? -19.392 9.622 21.974 1.00 88.88 222 ARG A C 1
ATOM 1678 O O . ARG A 1 222 ? -19.278 9.301 20.793 1.00 88.88 222 ARG A O 1
ATOM 1685 N N . LYS A 1 223 ? -20.570 9.664 22.600 1.00 88.44 223 LYS A N 1
ATOM 1686 C CA . LYS A 1 223 ? -21.860 9.438 21.925 1.00 88.44 223 LYS A CA 1
ATOM 1687 C C . LYS A 1 223 ? -22.336 10.667 21.154 1.00 88.44 223 LYS A C 1
ATOM 1689 O O . LYS A 1 223 ? -23.020 10.527 20.146 1.00 88.44 223 LYS A O 1
ATOM 1694 N N . GLU A 1 224 ? -21.970 11.854 21.633 1.00 86.94 224 GLU A N 1
ATOM 1695 C CA . GLU A 1 224 ? -22.289 13.136 21.012 1.00 86.94 224 GLU A CA 1
ATOM 1696 C C . GLU A 1 224 ? -21.005 13.973 20.847 1.00 86.94 224 GLU A C 1
ATOM 1698 O O . GLU A 1 224 ? -20.332 14.252 21.844 1.00 86.94 224 GLU A O 1
ATOM 1703 N N . PRO A 1 225 ? -20.644 14.384 19.614 1.00 87.00 225 PRO A N 1
ATOM 1704 C CA . PRO A 1 225 ? -21.317 14.084 18.345 1.00 87.00 225 PRO A CA 1
ATOM 1705 C C . PRO A 1 225 ? -21.267 12.595 17.964 1.00 87.00 225 PRO A C 1
ATOM 1707 O O . PRO A 1 225 ? -20.292 11.906 18.260 1.00 87.00 225 PRO A O 1
ATOM 1710 N N . ALA A 1 226 ? -22.317 12.117 17.287 1.00 88.06 226 ALA A N 1
ATOM 1711 C CA . ALA A 1 226 ? -22.425 10.718 16.885 1.00 88.06 226 ALA A CA 1
ATOM 1712 C C . ALA A 1 226 ? -21.296 10.310 15.916 1.00 88.06 226 ALA A C 1
ATOM 1714 O O . ALA A 1 226 ? -20.897 11.114 15.064 1.00 88.06 226 ALA A O 1
ATOM 1715 N N . PRO A 1 227 ? -20.794 9.067 16.014 1.00 93.50 227 PRO A N 1
ATOM 1716 C CA . PRO A 1 227 ? -19.820 8.546 15.068 1.00 93.50 227 PRO A CA 1
ATOM 1717 C C . PRO A 1 227 ? -20.432 8.433 13.669 1.00 93.50 227 PRO A C 1
ATOM 1719 O O . PRO A 1 227 ? -21.616 8.125 13.515 1.00 93.50 227 PRO A O 1
ATOM 1722 N N . PHE A 1 228 ? -19.618 8.649 12.640 1.00 93.00 228 PHE A N 1
ATOM 1723 C CA . PHE A 1 228 ? -20.060 8.566 11.250 1.00 93.00 228 PHE A CA 1
ATOM 1724 C C . PHE A 1 228 ? -19.027 7.855 10.381 1.00 93.00 228 PHE A C 1
ATOM 1726 O O . PHE A 1 228 ? -17.834 7.856 10.673 1.00 93.00 228 PHE A O 1
ATOM 1733 N N . VAL A 1 229 ? -19.504 7.235 9.304 1.00 94.62 229 VAL A N 1
ATOM 1734 C CA . VAL A 1 229 ? -18.693 6.417 8.399 1.00 94.62 229 VAL A CA 1
ATOM 1735 C C . VAL A 1 229 ? -18.742 7.018 7.003 1.00 94.62 229 VAL A C 1
ATOM 1737 O O . VAL A 1 229 ? -19.824 7.330 6.500 1.00 94.62 229 VAL A O 1
ATOM 1740 N N . LEU A 1 230 ? -17.578 7.151 6.372 1.00 89.38 230 LEU A N 1
ATOM 1741 C CA . LEU A 1 230 ? -17.433 7.556 4.978 1.00 89.38 230 LEU A CA 1
ATOM 1742 C C . LEU A 1 230 ? -16.895 6.395 4.142 1.00 89.38 230 LEU A C 1
ATOM 1744 O O . LEU A 1 230 ? -15.985 5.689 4.566 1.00 89.38 230 LEU A O 1
ATOM 1748 N N . GLN A 1 231 ? -17.410 6.242 2.925 1.00 87.69 231 GLN A N 1
ATOM 1749 C CA . GLN A 1 231 ? -16.758 5.444 1.887 1.00 87.69 231 GLN A CA 1
ATOM 1750 C C . GLN A 1 231 ? -15.675 6.306 1.238 1.00 87.69 231 GLN A C 1
ATOM 1752 O O . GLN A 1 231 ? -15.972 7.3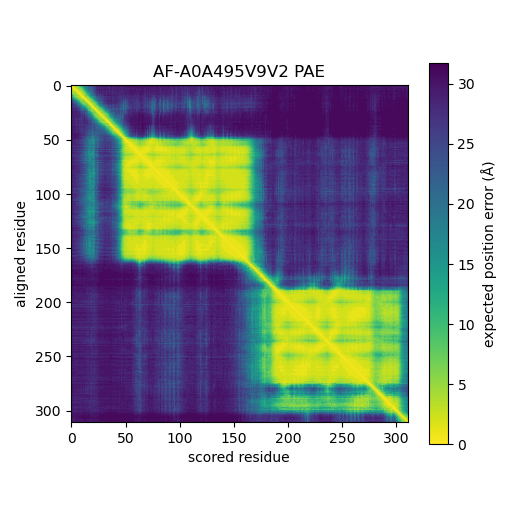59 0.677 1.00 87.69 231 GLN A O 1
ATOM 1757 N N . ARG A 1 232 ? -14.416 5.892 1.369 1.00 80.88 232 ARG A N 1
ATOM 1758 C CA . ARG A 1 232 ? -13.247 6.657 0.916 1.00 80.88 232 ARG A CA 1
ATOM 1759 C C . ARG A 1 232 ? -12.901 6.370 -0.534 1.00 80.88 232 ARG A C 1
ATOM 1761 O O . ARG A 1 232 ? -12.685 7.300 -1.305 1.00 80.88 232 ARG A O 1
ATOM 1768 N N . THR A 1 233 ? -12.864 5.089 -0.874 1.00 81.62 233 THR A N 1
ATOM 1769 C CA . THR A 1 233 ? -12.379 4.594 -2.160 1.00 81.62 233 THR A CA 1
ATOM 1770 C C . THR A 1 233 ? -13.195 3.370 -2.548 1.00 81.62 233 THR A C 1
ATOM 1772 O O . THR A 1 233 ? -13.549 2.557 -1.693 1.00 81.62 233 THR A O 1
ATOM 1775 N N . LEU A 1 234 ? -13.473 3.218 -3.839 1.00 83.31 234 LEU A N 1
ATOM 1776 C CA . LEU A 1 234 ? -13.934 1.962 -4.425 1.00 83.31 234 LEU A CA 1
ATOM 1777 C C . LEU A 1 234 ? -12.733 1.348 -5.149 1.00 83.31 234 LEU A C 1
ATOM 1779 O O . LEU A 1 234 ? -12.469 1.718 -6.289 1.00 83.31 234 LEU A O 1
ATOM 1783 N N . ALA A 1 235 ? -11.951 0.523 -4.451 1.00 73.88 235 ALA A N 1
ATOM 1784 C CA . ALA A 1 235 ? -10.787 -0.133 -5.041 1.00 73.88 235 ALA A CA 1
ATOM 1785 C C . ALA A 1 235 ? -11.208 -1.401 -5.795 1.00 73.88 235 ALA A C 1
ATOM 1787 O O . ALA A 1 235 ? -12.285 -1.936 -5.557 1.00 73.88 235 ALA A O 1
ATOM 1788 N N . ASP A 1 236 ? -10.337 -1.917 -6.660 1.00 70.62 236 ASP A N 1
ATOM 1789 C CA . ASP A 1 236 ? -10.675 -3.002 -7.594 1.00 70.62 236 ASP A CA 1
ATOM 1790 C C . ASP A 1 236 ? -11.246 -4.265 -6.918 1.00 70.62 236 ASP A C 1
ATOM 1792 O O . ASP A 1 236 ? -12.089 -4.950 -7.496 1.00 70.62 236 ASP A O 1
ATOM 1796 N N . PHE A 1 237 ? -10.832 -4.555 -5.678 1.00 67.12 237 PHE A N 1
ATOM 1797 C CA . PHE A 1 237 ? -11.232 -5.764 -4.943 1.00 67.12 237 PHE A CA 1
ATOM 1798 C C . PHE A 1 237 ? -12.082 -5.504 -3.694 1.00 67.12 237 PHE A C 1
ATOM 1800 O O . PHE A 1 237 ? -12.736 -6.422 -3.196 1.00 67.12 237 PHE A O 1
ATOM 1807 N N . TYR A 1 238 ? -12.091 -4.278 -3.170 1.00 80.06 238 TYR A N 1
ATOM 1808 C CA . TYR A 1 238 ? -12.831 -3.937 -1.957 1.00 80.06 238 TYR A CA 1
ATOM 1809 C C . TYR A 1 238 ? -13.141 -2.434 -1.874 1.00 80.06 238 TYR A C 1
ATOM 1811 O O . TYR A 1 238 ? -12.303 -1.595 -2.212 1.00 80.06 238 TYR A O 1
ATOM 1819 N N . PRO A 1 239 ? -14.312 -2.044 -1.353 1.00 83.00 239 PRO A N 1
ATOM 1820 C CA . PRO A 1 239 ? -14.521 -0.700 -0.836 1.00 83.00 239 PRO A CA 1
ATOM 1821 C C . PRO A 1 239 ? -13.695 -0.433 0.434 1.00 83.00 239 PRO A C 1
ATOM 1823 O O . PRO A 1 239 ? -13.581 -1.275 1.330 1.00 83.00 239 PRO A O 1
ATOM 1826 N N . GLU A 1 240 ? -13.176 0.789 0.538 1.00 85.69 240 GLU A N 1
ATOM 1827 C CA . GLU A 1 240 ? -12.530 1.310 1.741 1.00 85.69 240 GLU A CA 1
ATOM 1828 C C . GLU A 1 240 ? -13.500 2.200 2.525 1.00 85.69 240 GLU A C 1
ATOM 1830 O O . GLU A 1 240 ? -14.052 3.167 1.988 1.00 85.69 240 GLU A O 1
ATOM 1835 N N . TYR A 1 241 ? -13.666 1.912 3.813 1.00 90.12 241 TYR A N 1
ATOM 1836 C CA . TYR A 1 241 ? -14.471 2.700 4.742 1.00 90.12 241 TYR A CA 1
ATOM 1837 C C . TYR A 1 241 ? -13.571 3.391 5.762 1.00 90.12 241 TYR A C 1
ATOM 1839 O O . TYR A 1 241 ? -12.572 2.828 6.205 1.00 90.12 241 TYR A O 1
ATOM 1847 N N . GLU A 1 242 ? -13.948 4.595 6.176 1.00 92.50 242 GLU A N 1
ATOM 1848 C CA . GLU A 1 242 ? -13.315 5.314 7.277 1.00 92.50 242 GLU A CA 1
ATOM 1849 C C . GLU A 1 242 ? -14.372 5.723 8.303 1.00 92.50 242 GLU A C 1
ATOM 1851 O O . GLU A 1 242 ? -15.329 6.433 7.987 1.00 92.50 242 GLU A O 1
ATOM 1856 N N . LEU A 1 243 ? -14.206 5.230 9.528 1.00 92.69 243 LEU A N 1
ATOM 1857 C CA . LEU A 1 243 ? -15.030 5.542 10.687 1.00 92.69 243 LEU A CA 1
ATOM 1858 C C . LEU A 1 243 ? -14.398 6.707 11.448 1.00 92.69 243 LEU A C 1
ATOM 1860 O O . LEU A 1 243 ? -13.241 6.618 11.858 1.00 92.69 243 LEU A O 1
ATOM 1864 N N . PHE A 1 244 ? -15.181 7.755 11.685 1.00 90.94 244 PHE A N 1
ATOM 1865 C CA . PHE A 1 244 ? -14.809 8.906 12.497 1.00 90.94 244 PHE A CA 1
ATOM 1866 C C . PHE A 1 244 ? -15.538 8.874 13.839 1.00 90.94 244 PHE A C 1
ATOM 1868 O O . PHE A 1 244 ? -16.763 8.733 13.898 1.00 90.94 244 PHE A O 1
ATOM 1875 N N . VAL A 1 245 ? -14.776 9.049 14.916 1.00 91.06 245 VAL A N 1
ATOM 1876 C CA . VAL A 1 245 ? -15.254 9.095 16.301 1.00 91.06 245 VAL A CA 1
ATOM 1877 C C . VAL A 1 245 ? -14.735 10.348 17.001 1.00 91.06 245 VAL A C 1
ATOM 1879 O O . VAL A 1 245 ? -13.704 10.898 16.615 1.00 91.06 245 VAL A O 1
ATOM 1882 N N . HIS A 1 246 ? -15.437 10.790 18.043 1.00 89.00 246 HIS A N 1
ATOM 1883 C CA . HIS A 1 246 ? -14.998 11.899 18.890 1.00 89.00 246 HIS A CA 1
ATOM 1884 C C . HIS A 1 246 ? -14.502 11.360 20.233 1.00 89.00 246 HIS A C 1
ATOM 1886 O O . HIS A 1 246 ? -15.129 10.469 20.801 1.00 89.00 246 HIS A O 1
ATOM 1892 N N . ILE A 1 247 ? -13.403 11.908 20.751 1.00 87.12 247 ILE A N 1
ATOM 1893 C CA . ILE A 1 247 ? -12.834 11.558 22.060 1.00 87.12 247 ILE A CA 1
ATOM 1894 C C . ILE A 1 247 ? -12.603 12.815 22.904 1.00 87.12 247 ILE A C 1
ATOM 1896 O O . ILE A 1 247 ? -12.245 13.871 22.381 1.00 87.12 247 ILE A O 1
ATOM 1900 N N . ASP A 1 248 ? -12.788 12.701 24.220 1.00 83.12 248 ASP A N 1
ATOM 1901 C CA . ASP A 1 248 ? -12.571 13.802 25.171 1.00 83.12 248 ASP A CA 1
ATOM 1902 C C . ASP A 1 248 ? -11.098 14.167 25.334 1.00 83.12 248 ASP A C 1
ATOM 1904 O O . ASP A 1 248 ? -10.738 15.339 25.401 1.00 83.12 248 ASP A O 1
ATOM 1908 N N . ARG A 1 249 ? -10.257 13.136 25.435 1.00 79.25 249 ARG A N 1
ATOM 1909 C CA . ARG A 1 249 ? -8.856 13.234 25.842 1.00 79.25 249 ARG A CA 1
ATOM 1910 C C . ARG A 1 249 ? -7.963 12.766 24.696 1.00 79.25 249 ARG A C 1
ATOM 1912 O O . ARG A 1 249 ? -7.738 11.560 24.567 1.00 79.25 249 ARG A O 1
ATOM 1919 N N . PRO A 1 250 ? -7.462 13.675 23.837 1.00 79.19 250 PRO A N 1
ATOM 1920 C CA . PRO A 1 250 ? -6.662 13.323 22.660 1.00 79.19 250 PRO A CA 1
ATOM 1921 C C . PRO A 1 250 ? -5.429 12.466 22.984 1.00 79.19 250 PRO A C 1
ATOM 1923 O O . PRO A 1 250 ? -4.974 11.666 22.163 1.00 79.19 250 PRO A O 1
ATOM 1926 N N . GLU A 1 251 ? -4.881 12.609 24.188 1.00 76.94 251 GLU A N 1
ATOM 1927 C CA . GLU A 1 251 ? -3.772 11.819 24.715 1.00 76.94 251 GLU A CA 1
ATOM 1928 C C . GLU A 1 251 ? -4.125 10.342 24.950 1.00 76.94 251 GLU A C 1
ATOM 1930 O O . GLU A 1 251 ? -3.240 9.495 24.872 1.00 76.94 251 GLU A O 1
ATOM 1935 N N . GLN A 1 252 ? -5.404 10.007 25.154 1.00 80.44 252 GLN A N 1
ATOM 1936 C CA . GLN A 1 252 ? -5.877 8.629 25.343 1.00 80.44 252 GLN A CA 1
ATOM 1937 C C . GLN A 1 252 ? -6.222 7.915 24.031 1.00 80.44 252 GLN A C 1
ATOM 1939 O O . GLN A 1 252 ? -6.667 6.768 24.050 1.00 80.44 252 GLN A O 1
ATOM 1944 N N . ARG A 1 253 ? -5.992 8.555 22.877 1.00 81.81 253 ARG A N 1
ATOM 1945 C CA . ARG A 1 253 ? -6.380 8.014 21.565 1.00 81.81 253 ARG A CA 1
ATOM 1946 C C . ARG A 1 253 ? -5.890 6.592 21.296 1.00 81.81 253 ARG A C 1
ATOM 1948 O O . ARG A 1 253 ? -6.567 5.870 20.585 1.00 81.81 253 ARG A O 1
ATOM 1955 N N . PHE A 1 254 ? -4.738 6.185 21.832 1.00 81.75 254 PHE A N 1
ATOM 1956 C CA . PHE A 1 254 ? -4.200 4.837 21.600 1.00 81.75 254 PHE A CA 1
ATOM 1957 C C . PHE A 1 254 ? -5.026 3.769 22.274 1.00 81.75 254 PHE A C 1
ATOM 1959 O O . PHE A 1 254 ? -5.329 2.752 21.664 1.00 81.75 254 PHE A O 1
ATOM 1966 N N . PHE A 1 255 ? -5.427 4.032 23.513 1.00 84.69 255 PHE A N 1
ATOM 1967 C CA . PHE A 1 255 ? -6.318 3.151 24.243 1.00 84.69 255 PHE A CA 1
ATOM 1968 C C . PHE A 1 255 ? -7.696 3.131 23.580 1.00 84.69 255 PHE A C 1
ATOM 1970 O O . PHE A 1 255 ? -8.245 2.055 23.374 1.00 84.69 255 PHE A O 1
ATOM 1977 N N . ALA A 1 256 ? -8.192 4.295 23.141 1.00 87.19 256 ALA A N 1
ATOM 1978 C CA . ALA A 1 256 ? -9.473 4.397 22.443 1.00 87.19 256 ALA A CA 1
ATOM 1979 C C . ALA A 1 256 ? -9.478 3.627 21.113 1.00 87.19 256 ALA A C 1
ATOM 1981 O O . ALA A 1 256 ? -10.418 2.890 20.834 1.00 87.19 256 ALA A O 1
ATOM 1982 N N . LEU A 1 257 ? -8.423 3.771 20.303 1.00 88.62 257 LEU A N 1
ATOM 1983 C CA . LEU A 1 257 ? -8.273 3.056 19.036 1.00 88.62 257 LEU A CA 1
ATOM 1984 C C . LEU A 1 257 ? -8.081 1.557 19.248 1.00 88.62 257 LEU A C 1
ATOM 1986 O O . LEU A 1 257 ? -8.715 0.787 18.544 1.00 88.62 257 LEU A O 1
ATOM 1990 N N . SER A 1 258 ? -7.266 1.149 20.223 1.00 87.44 258 SER A N 1
ATOM 1991 C CA . SER A 1 258 ? -7.054 -0.267 20.543 1.00 87.44 258 SER A CA 1
ATOM 1992 C C . SER A 1 258 ? -8.365 -0.955 20.940 1.00 87.44 258 SER A C 1
ATOM 1994 O O . SER A 1 258 ? -8.730 -1.983 20.371 1.00 87.44 258 SER A O 1
ATOM 1996 N N . GLU A 1 259 ? -9.132 -0.339 21.844 1.00 92.38 259 GLU A N 1
ATOM 1997 C CA . GLU A 1 259 ? -10.450 -0.839 22.247 1.00 92.38 259 GLU A CA 1
ATOM 1998 C C . GLU A 1 259 ? -11.438 -0.846 21.065 1.00 92.38 259 GLU A C 1
ATOM 2000 O O . GLU A 1 259 ? -12.147 -1.826 20.844 1.00 92.38 259 GLU A O 1
ATOM 2005 N N . LEU A 1 260 ? -11.455 0.220 20.255 1.00 94.25 260 LEU A N 1
ATOM 2006 C CA . LEU A 1 260 ? -12.284 0.300 19.050 1.00 94.25 260 LEU A CA 1
ATOM 2007 C C . LEU A 1 260 ? -11.939 -0.782 18.022 1.00 94.25 260 LEU A C 1
ATOM 2009 O O . LEU A 1 260 ? -12.845 -1.373 17.444 1.00 94.25 260 LEU A O 1
ATOM 2013 N N . HIS A 1 261 ? -10.658 -1.066 17.790 1.00 94.12 261 HIS A N 1
ATOM 2014 C CA . HIS A 1 261 ? -10.220 -2.126 16.879 1.00 94.12 261 HIS A CA 1
ATOM 2015 C C . HIS A 1 261 ? -10.625 -3.510 17.374 1.00 94.12 261 HIS A C 1
ATOM 2017 O O . HIS A 1 261 ? -10.995 -4.346 16.550 1.00 94.12 261 HIS A O 1
ATOM 2023 N N . GLY A 1 262 ? -10.607 -3.744 18.689 1.00 90.19 262 GLY A N 1
ATOM 2024 C CA . GLY A 1 262 ? -11.180 -4.948 19.295 1.00 90.19 262 GLY A CA 1
ATOM 2025 C C . GLY A 1 262 ? -12.669 -5.074 18.974 1.00 90.19 262 GLY A C 1
ATOM 2026 O O . GLY A 1 262 ? -13.082 -6.023 18.317 1.00 90.19 262 GLY A O 1
ATOM 2027 N N . HIS A 1 263 ? -13.462 -4.048 19.297 1.00 95.75 263 HIS A N 1
ATOM 2028 C CA . HIS A 1 263 ? -14.901 -4.064 19.020 1.00 95.75 263 HIS A CA 1
ATOM 2029 C C . HIS A 1 263 ? -15.250 -4.162 17.531 1.00 95.75 263 HIS A C 1
ATOM 2031 O O . HIS A 1 263 ? -16.260 -4.771 17.191 1.00 95.75 263 HIS A O 1
ATOM 2037 N N . ILE A 1 264 ? -14.453 -3.575 16.632 1.00 94.75 264 ILE A N 1
ATOM 2038 C CA . ILE A 1 264 ? -14.650 -3.736 15.185 1.00 94.75 264 ILE A CA 1
ATOM 2039 C C . ILE A 1 264 ? -14.462 -5.205 14.800 1.00 94.75 264 ILE A C 1
ATOM 2041 O O . ILE A 1 264 ? -15.307 -5.747 14.098 1.00 94.75 264 ILE A O 1
ATOM 2045 N N . GLN A 1 265 ? -13.402 -5.865 15.267 1.00 90.25 265 GLN A N 1
ATOM 2046 C CA . GLN A 1 265 ? -13.187 -7.285 14.976 1.00 90.25 265 GLN A CA 1
ATOM 2047 C C . GLN A 1 265 ? -14.325 -8.149 15.532 1.00 90.25 265 GLN A C 1
ATOM 2049 O O . GLN A 1 265 ? -14.904 -8.943 14.793 1.00 90.25 265 GLN A O 1
ATOM 2054 N N . ASP A 1 266 ? -14.700 -7.932 16.791 1.00 91.62 266 ASP A N 1
ATOM 2055 C CA . ASP A 1 266 ? -15.746 -8.695 17.472 1.00 91.62 266 ASP A CA 1
ATOM 2056 C C . ASP A 1 266 ? -17.109 -8.533 16.796 1.00 91.62 266 ASP A C 1
ATOM 2058 O O . ASP A 1 266 ? -17.787 -9.520 16.522 1.00 91.62 266 ASP A O 1
ATOM 2062 N N . VAL A 1 267 ? -17.503 -7.295 16.471 1.00 95.50 267 VAL A N 1
ATOM 2063 C CA . VAL A 1 267 ? -18.768 -7.025 15.775 1.00 95.50 267 VAL A CA 1
ATOM 2064 C C . VAL A 1 267 ? -18.754 -7.667 14.391 1.00 95.50 267 VAL A C 1
ATOM 2066 O O . VAL A 1 267 ? -19.711 -8.332 14.016 1.00 95.50 267 VAL A O 1
ATOM 2069 N N . PHE A 1 268 ? -17.692 -7.510 13.604 1.00 92.56 268 PHE A N 1
ATOM 2070 C CA . PHE A 1 268 ? -17.667 -8.103 12.265 1.00 92.56 268 PHE A CA 1
ATOM 2071 C C . PHE A 1 268 ? -17.727 -9.636 12.313 1.00 92.56 268 PHE A C 1
ATOM 2073 O O . PHE A 1 268 ? -18.457 -10.239 11.521 1.00 92.56 268 PHE A O 1
ATOM 2080 N N . ASN A 1 269 ? -17.062 -10.251 13.295 1.00 89.31 269 ASN A N 1
ATOM 2081 C CA . ASN A 1 269 ? -17.177 -11.680 13.567 1.00 89.31 269 ASN A CA 1
ATOM 2082 C C . ASN A 1 269 ? -18.611 -12.072 13.978 1.00 89.31 269 ASN A C 1
ATOM 2084 O O . ASN A 1 269 ? -19.164 -12.996 13.392 1.00 89.31 269 ASN A O 1
ATOM 2088 N N . GLU A 1 270 ? -19.251 -11.346 14.903 1.00 91.38 270 GLU A N 1
ATOM 2089 C CA . GLU A 1 270 ? -20.639 -11.579 15.361 1.00 91.38 270 GLU A CA 1
ATOM 2090 C C . GLU A 1 270 ? -21.638 -11.647 14.191 1.00 91.38 270 GLU A C 1
ATOM 2092 O O . GLU A 1 270 ? -22.559 -12.464 14.191 1.00 91.38 270 GLU A O 1
ATOM 2097 N N . TYR A 1 271 ? -21.429 -10.827 13.157 1.00 91.12 271 TYR A N 1
ATOM 2098 C CA . TYR A 1 271 ? -22.284 -10.775 11.967 1.00 91.12 271 TYR A CA 1
ATOM 2099 C C . TYR A 1 271 ? -21.759 -11.598 10.776 1.00 91.12 271 TYR A C 1
ATOM 2101 O O . TYR A 1 271 ? -22.329 -11.522 9.684 1.00 91.12 271 TYR A O 1
ATOM 2109 N N . GLY A 1 272 ? -20.693 -12.389 10.950 1.00 87.44 272 GLY A N 1
ATOM 2110 C CA . GLY A 1 272 ? -20.143 -13.267 9.909 1.00 87.44 272 GLY A CA 1
ATOM 2111 C C . GLY A 1 272 ? -19.601 -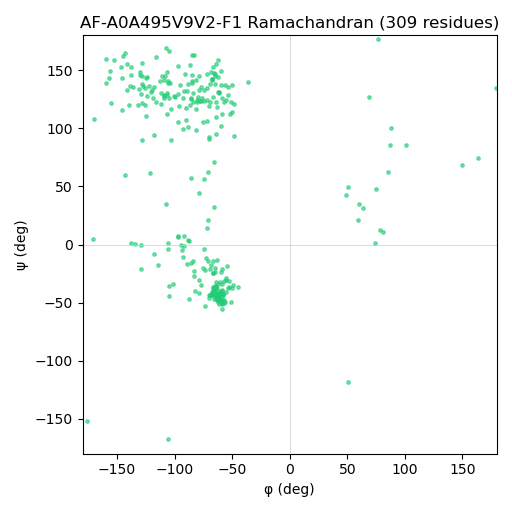12.519 8.683 1.00 87.44 272 GLY A C 1
ATOM 2112 O O . GLY A 1 272 ? -19.682 -13.013 7.546 1.00 87.44 272 GLY A O 1
ATOM 2113 N N . VAL A 1 273 ? -19.086 -11.306 8.894 1.00 88.38 273 VAL A N 1
ATOM 2114 C CA . VAL A 1 273 ? -18.497 -10.461 7.853 1.00 88.38 273 VAL A CA 1
ATOM 2115 C C . VAL A 1 273 ? -16.983 -10.468 7.990 1.00 88.38 273 VAL A C 1
ATOM 2117 O O . VAL A 1 273 ? -16.429 -10.135 9.030 1.00 88.38 273 VAL A O 1
ATOM 2120 N N . GLN A 1 274 ? -16.305 -10.809 6.900 1.00 84.19 274 GLN A N 1
ATOM 2121 C CA . GLN A 1 274 ? -14.853 -10.834 6.864 1.00 84.19 274 GLN A CA 1
ATOM 2122 C C . GLN A 1 274 ? -14.287 -9.438 6.583 1.00 84.19 274 GLN A C 1
ATOM 2124 O O . GLN A 1 274 ? -14.659 -8.785 5.606 1.00 84.19 274 GLN A O 1
ATOM 2129 N N . ILE A 1 275 ? -13.321 -9.022 7.402 1.00 84.25 275 ILE A N 1
ATOM 2130 C CA . ILE A 1 275 ? -12.476 -7.862 7.113 1.00 84.25 275 ILE A CA 1
ATOM 2131 C C . ILE A 1 275 ? -11.384 -8.293 6.126 1.00 84.25 275 ILE A C 1
ATOM 2133 O O . ILE A 1 275 ? -10.676 -9.277 6.347 1.00 84.25 275 ILE A O 1
ATOM 2137 N N . MET A 1 276 ? -11.257 -7.572 5.013 1.00 73.62 276 MET A N 1
ATOM 2138 C CA . MET A 1 276 ? -10.233 -7.825 4.000 1.00 73.62 276 MET A CA 1
ATOM 2139 C C . MET A 1 276 ? -8.908 -7.204 4.424 1.00 73.62 276 MET A C 1
ATOM 2141 O O . MET A 1 276 ? -8.885 -6.094 4.943 1.00 73.62 276 MET A O 1
ATOM 2145 N N . SER A 1 277 ? -7.799 -7.894 4.163 1.00 62.72 277 SER A N 1
ATOM 2146 C CA . SER A 1 277 ? -6.467 -7.285 4.206 1.00 62.72 277 SER A CA 1
ATOM 2147 C C . SER A 1 277 ? -6.070 -6.849 2.793 1.00 62.72 277 SER A C 1
ATOM 2149 O O . SER A 1 277 ? -6.241 -7.645 1.866 1.00 62.72 277 SER A O 1
ATOM 2151 N N . PRO A 1 278 ? -5.477 -5.654 2.615 1.00 55.34 278 PRO A N 1
ATOM 2152 C CA . PRO A 1 278 ? -4.978 -5.182 1.320 1.00 55.34 278 PRO A CA 1
ATOM 2153 C C . PRO A 1 278 ? -3.994 -6.132 0.619 1.00 55.34 278 PRO A C 1
ATOM 2155 O O . PRO A 1 278 ? -3.773 -6.019 -0.580 1.00 55.34 278 PRO A O 1
ATOM 2158 N N . ASN A 1 279 ? -3.391 -7.066 1.363 1.00 51.59 279 ASN A N 1
ATOM 2159 C CA . ASN A 1 279 ? -2.380 -7.996 0.858 1.00 51.59 279 ASN A CA 1
ATOM 2160 C C . ASN A 1 279 ? -2.935 -9.377 0.460 1.00 51.59 279 ASN A C 1
ATOM 2162 O O . ASN A 1 279 ? -2.147 -10.278 0.166 1.00 51.59 279 ASN A O 1
ATOM 2166 N N . PHE A 1 280 ? -4.256 -9.596 0.467 1.00 50.19 280 PHE A N 1
ATOM 2167 C CA . PHE A 1 280 ? -4.811 -10.846 -0.061 1.00 50.19 280 PHE A CA 1
ATOM 2168 C C . PHE A 1 280 ? -4.699 -10.863 -1.592 1.00 50.19 280 PHE A C 1
ATOM 2170 O O . PHE A 1 280 ? -5.449 -10.195 -2.291 1.00 50.19 280 PHE A O 1
ATOM 2177 N N . VAL A 1 281 ? -3.761 -11.661 -2.111 1.00 44.31 281 VAL A N 1
ATOM 2178 C CA . VAL A 1 281 ? -3.528 -11.869 -3.557 1.00 44.31 281 VAL A CA 1
ATOM 2179 C C . VAL A 1 281 ? -4.690 -12.630 -4.225 1.00 44.31 281 VAL A C 1
ATOM 2181 O O . VAL A 1 281 ? -4.839 -12.605 -5.442 1.00 44.31 281 VAL A O 1
ATOM 2184 N N . SER A 1 282 ? -5.536 -13.296 -3.435 1.00 52.75 282 SER A N 1
ATOM 2185 C CA . SER A 1 282 ? -6.766 -13.956 -3.885 1.00 52.75 282 SER A CA 1
ATOM 2186 C C . SER A 1 282 ? -7.753 -14.080 -2.723 1.00 52.75 282 SER A C 1
ATOM 2188 O O . SER A 1 282 ? -7.336 -14.187 -1.566 1.00 52.75 282 SER A O 1
ATOM 2190 N N . GLN A 1 283 ? -9.051 -14.049 -3.025 1.00 54.28 283 GLN A N 1
ATOM 2191 C CA . GLN A 1 283 ? -10.098 -14.274 -2.033 1.00 54.28 283 GLN A CA 1
ATOM 2192 C C . GLN A 1 283 ? -10.113 -15.768 -1.658 1.00 54.28 283 GLN A C 1
ATOM 2194 O O . GLN A 1 283 ? -10.214 -16.601 -2.556 1.00 54.28 283 GLN A O 1
ATOM 2199 N N . PRO A 1 284 ? -9.976 -16.131 -0.372 1.00 60.03 284 PRO A N 1
ATOM 2200 C CA . PRO A 1 284 ? -10.050 -17.528 0.044 1.00 60.03 284 PRO A CA 1
ATOM 2201 C C . PRO A 1 284 ? -11.456 -18.099 -0.200 1.00 60.03 284 PRO A C 1
ATOM 2203 O O . PRO A 1 284 ? -12.450 -17.397 -0.015 1.00 60.03 284 PRO A O 1
ATOM 2206 N N . ASP A 1 285 ? -11.539 -19.386 -0.561 1.00 59.28 285 ASP A N 1
ATOM 2207 C CA . ASP A 1 285 ? -12.809 -20.093 -0.835 1.00 59.28 285 ASP A CA 1
ATOM 2208 C C . ASP A 1 285 ? -13.773 -20.096 0.365 1.00 59.28 285 ASP A C 1
ATOM 2210 O O . ASP A 1 285 ? -14.980 -20.296 0.221 1.00 59.28 285 ASP A O 1
ATOM 2214 N N . GLN A 1 286 ? -13.239 -19.886 1.569 1.00 62.12 286 GLN A N 1
ATOM 2215 C CA . GLN A 1 286 ? -13.990 -19.776 2.811 1.00 62.12 286 GLN A CA 1
ATOM 2216 C C . GLN A 1 286 ? -13.655 -18.465 3.513 1.00 62.12 286 GLN A C 1
ATOM 2218 O O . GLN A 1 286 ? -12.502 -18.024 3.527 1.00 62.12 286 GLN A O 1
ATOM 2223 N N . LYS A 1 287 ? -14.671 -17.866 4.143 1.00 66.94 287 LYS A N 1
ATOM 2224 C CA . LYS A 1 287 ? -14.497 -16.653 4.942 1.00 66.94 287 LYS A CA 1
ATOM 2225 C C . LYS A 1 287 ? -13.492 -16.905 6.063 1.00 66.94 287 LYS A C 1
ATOM 2227 O O . LYS A 1 287 ? -13.674 -17.824 6.858 1.00 66.94 287 LYS A O 1
ATOM 2232 N N . VAL A 1 288 ? -12.462 -16.068 6.147 1.00 68.94 288 VAL A N 1
ATOM 2233 C CA . VAL A 1 288 ? -11.480 -16.109 7.240 1.00 68.94 288 VAL A CA 1
ATOM 2234 C C . VAL A 1 288 ? -11.992 -15.224 8.367 1.00 68.94 288 VAL A C 1
ATOM 2236 O O . VAL A 1 288 ? -11.904 -14.002 8.294 1.00 68.94 288 VAL A O 1
ATOM 2239 N N . TRP A 1 289 ? -12.564 -15.845 9.390 1.00 72.69 289 TRP A N 1
ATOM 2240 C CA . TRP A 1 289 ? -13.072 -15.184 10.590 1.00 72.69 289 TRP A CA 1
ATOM 2241 C C . TRP A 1 289 ? -12.848 -16.093 11.798 1.00 72.69 289 TRP A C 1
ATOM 2243 O O . TRP A 1 289 ? -12.603 -17.290 11.630 1.00 72.69 289 TRP A O 1
ATOM 2253 N N . VAL A 1 290 ? -12.908 -15.528 13.003 1.00 78.12 290 VAL A N 1
ATOM 2254 C CA . VAL A 1 290 ? -12.764 -16.296 14.246 1.00 78.12 290 VAL A CA 1
ATOM 2255 C C . VAL A 1 290 ? -14.143 -16.415 14.900 1.00 78.12 290 VAL A C 1
ATOM 2257 O O . VAL A 1 290 ? -14.684 -15.395 15.344 1.00 78.12 290 VAL A O 1
ATOM 2260 N N . PRO A 1 291 ? -14.734 -17.622 14.959 1.00 79.25 291 PRO A N 1
ATOM 2261 C CA . PRO A 1 291 ? -15.987 -17.848 15.670 1.00 79.25 291 PRO A CA 1
ATOM 2262 C C . PRO A 1 291 ? -15.857 -17.497 17.158 1.00 79.25 291 PRO A C 1
ATOM 2264 O O . PRO A 1 291 ? -14.796 -17.686 17.747 1.00 79.25 291 PRO A O 1
ATOM 2267 N N . GLU A 1 292 ? -16.946 -17.041 17.784 1.00 77.81 292 GLU A N 1
ATOM 2268 C CA . GLU A 1 292 ? -16.962 -16.603 19.195 1.00 77.81 292 GLU A CA 1
ATOM 2269 C C . GLU A 1 292 ? -16.408 -17.659 20.164 1.00 77.81 292 GLU A C 1
ATOM 2271 O O . GLU A 1 292 ? -15.662 -17.349 21.090 1.00 77.81 292 GLU A O 1
ATOM 2276 N N . GLN A 1 293 ? -16.705 -18.932 19.899 1.00 81.94 293 GLN A N 1
ATOM 2277 C CA . GLN A 1 293 ? -16.216 -20.069 20.685 1.00 81.94 293 GLN A CA 1
ATOM 2278 C C . GLN A 1 293 ? -14.677 -20.180 20.723 1.00 81.94 293 GLN A C 1
ATOM 2280 O O . GLN A 1 293 ? -14.134 -20.761 21.660 1.00 81.94 293 GLN A O 1
ATOM 2285 N N . ASP A 1 294 ? -13.987 -19.607 19.733 1.00 82.94 294 ASP A N 1
ATOM 2286 C CA . ASP A 1 294 ? -12.537 -19.688 19.551 1.00 82.94 294 ASP A CA 1
ATOM 2287 C C . ASP A 1 294 ? -11.819 -18.372 19.925 1.00 82.94 294 ASP A C 1
ATOM 2289 O O . ASP A 1 294 ? -10.593 -18.294 19.836 1.00 82.94 294 ASP A O 1
ATOM 2293 N N . TRP A 1 295 ? -12.541 -17.337 20.387 1.00 82.50 295 TRP A N 1
ATOM 2294 C CA . TRP A 1 295 ? -11.957 -16.026 20.735 1.00 82.50 295 TRP A CA 1
ATOM 2295 C C . TRP A 1 295 ? -10.902 -16.098 21.844 1.00 82.50 295 TRP A C 1
ATOM 2297 O O . TRP A 1 295 ? -9.935 -15.339 21.833 1.00 82.50 295 TRP A O 1
ATOM 2307 N N . TYR A 1 296 ? -11.056 -17.035 22.781 1.00 85.06 296 TYR A N 1
ATOM 2308 C CA . TYR A 1 296 ? -10.119 -17.258 23.885 1.00 85.06 296 TYR A CA 1
ATOM 2309 C C . TYR A 1 296 ? -9.298 -18.539 23.699 1.00 85.06 296 TYR A C 1
ATOM 2311 O O . TYR A 1 296 ? -8.985 -19.234 24.667 1.00 85.06 296 TYR A O 1
ATOM 2319 N N . ALA A 1 297 ? -8.955 -18.878 22.452 1.00 83.38 297 ALA A N 1
ATOM 2320 C CA . ALA A 1 297 ? -7.982 -19.928 22.185 1.00 83.38 297 ALA A CA 1
ATOM 2321 C C . ALA A 1 297 ? -6.650 -19.611 22.893 1.00 83.38 297 ALA A C 1
ATOM 2323 O O . ALA A 1 297 ? -6.179 -18.470 22.902 1.00 83.38 297 ALA A O 1
ATOM 2324 N N . ALA A 1 298 ? -6.031 -20.626 23.500 1.00 75.06 298 ALA A N 1
ATOM 2325 C CA . ALA A 1 298 ? -4.788 -20.449 24.247 1.00 75.06 298 ALA A CA 1
ATOM 2326 C C . ALA A 1 298 ? -3.711 -19.758 23.374 1.00 75.06 298 ALA A C 1
ATOM 2328 O O . ALA A 1 298 ? -3.539 -20.139 22.215 1.00 75.06 298 ALA A O 1
ATOM 2329 N N . PRO A 1 299 ? -2.966 -18.765 23.901 1.00 83.62 299 PRO A N 1
ATOM 2330 C CA . PRO A 1 299 ? -2.790 -18.436 25.319 1.00 83.62 299 PRO A CA 1
ATOM 2331 C C . PRO A 1 299 ? -3.786 -17.407 25.883 1.00 83.62 299 PRO A C 1
ATOM 2333 O O . PRO A 1 299 ? -3.597 -16.957 27.013 1.00 83.62 299 PRO A O 1
ATOM 2336 N N . ALA A 1 300 ? -4.812 -17.005 25.127 1.00 81.38 300 ALA A N 1
ATOM 2337 C CA . ALA A 1 300 ? -5.816 -16.081 25.635 1.00 81.38 300 ALA A CA 1
ATOM 2338 C C . ALA A 1 300 ? -6.657 -16.748 26.736 1.00 81.38 300 ALA A C 1
ATOM 2340 O O . ALA A 1 300 ? -6.970 -17.935 26.673 1.00 81.38 300 ALA A O 1
ATOM 2341 N N . ALA A 1 301 ? -7.018 -15.975 27.757 1.00 79.69 301 ALA A N 1
ATOM 2342 C CA . ALA A 1 301 ? -7.955 -16.385 28.792 1.00 79.69 301 ALA A CA 1
ATOM 2343 C C . ALA A 1 301 ? -9.092 -15.358 28.845 1.00 79.69 301 ALA A C 1
ATOM 2345 O O . ALA A 1 301 ? -8.817 -14.167 28.665 1.00 79.69 301 ALA A O 1
ATOM 2346 N N . PRO A 1 302 ? -10.343 -15.776 29.106 1.00 75.62 302 PRO A N 1
ATOM 2347 C CA . PRO A 1 302 ? -11.431 -14.835 29.320 1.00 75.62 302 PRO A CA 1
ATOM 2348 C C . PRO A 1 302 ? -11.048 -13.884 30.450 1.00 75.62 302 PRO A C 1
ATOM 2350 O O . PRO A 1 302 ? -10.713 -14.336 31.551 1.00 75.62 302 PRO A O 1
ATOM 2353 N N . GLU A 1 303 ? -11.083 -12.575 30.197 1.00 65.56 303 GLU A N 1
ATOM 2354 C CA . GLU A 1 303 ? -10.909 -11.607 31.273 1.00 65.56 303 GLU A CA 1
ATOM 2355 C C . GLU A 1 303 ? -12.008 -11.863 32.307 1.00 65.56 303 GLU A C 1
ATOM 2357 O O . GLU A 1 303 ? -13.203 -11.693 32.049 1.00 65.56 303 GLU A O 1
ATOM 2362 N N . THR A 1 304 ? -11.618 -12.331 33.492 1.00 51.03 304 THR A N 1
ATOM 2363 C CA . THR A 1 304 ? -12.561 -12.475 34.597 1.00 51.03 304 THR A CA 1
ATOM 2364 C C . THR A 1 304 ? -13.032 -11.068 34.928 1.00 51.03 304 THR A C 1
ATOM 2366 O O . THR A 1 304 ? -12.250 -10.253 35.408 1.00 51.03 304 THR A O 1
ATOM 2369 N N . ARG A 1 305 ? -14.294 -10.751 34.623 1.00 43.62 305 ARG A N 1
ATOM 2370 C CA . ARG A 1 305 ? -14.918 -9.445 34.869 1.00 43.62 305 ARG A CA 1
ATOM 2371 C C . ARG A 1 305 ? -15.026 -9.181 36.376 1.00 43.62 305 ARG A C 1
ATOM 2373 O O . ARG A 1 305 ? -16.103 -9.241 36.959 1.00 43.62 305 ARG A O 1
ATOM 2380 N N . THR A 1 306 ? -13.912 -8.935 37.052 1.00 39.94 306 THR A N 1
ATOM 2381 C CA . THR A 1 306 ? -13.835 -8.516 38.451 1.00 39.94 306 THR A CA 1
ATOM 2382 C C . THR A 1 306 ? -12.511 -7.773 38.641 1.00 39.94 306 THR A C 1
ATOM 2384 O O . THR A 1 306 ? -11.455 -8.335 38.392 1.00 39.94 306 THR A O 1
ATOM 2387 N N . ALA A 1 307 ? -12.593 -6.516 39.093 1.00 39.50 307 ALA A N 1
ATOM 2388 C CA . ALA A 1 307 ? -11.489 -5.585 39.379 1.00 39.50 307 ALA A CA 1
ATOM 2389 C C . ALA A 1 307 ? -10.930 -4.750 38.203 1.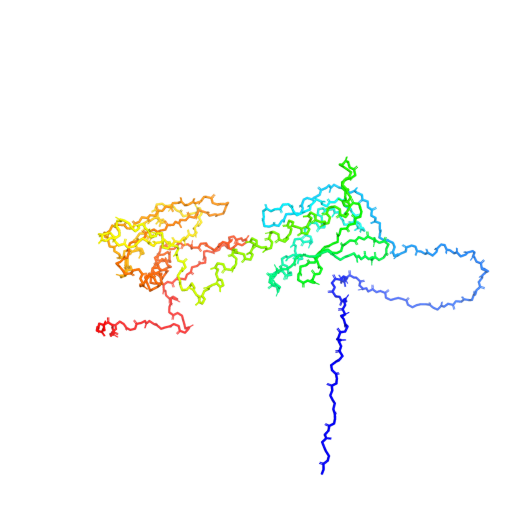00 39.50 307 ALA A C 1
ATOM 2391 O O . ALA A 1 307 ? -9.741 -4.761 37.905 1.00 39.50 307 ALA A O 1
ATOM 2392 N N . ARG A 1 308 ? -11.776 -3.897 37.611 1.00 39.75 308 ARG A N 1
ATOM 2393 C CA . ARG A 1 308 ? -11.322 -2.583 37.110 1.00 39.75 308 ARG A CA 1
ATOM 2394 C C . ARG A 1 308 ? -12.397 -1.516 37.339 1.00 39.75 308 ARG A C 1
ATOM 2396 O O . ARG A 1 308 ? -12.964 -0.932 36.424 1.00 39.75 308 ARG A O 1
ATOM 2403 N N . ARG A 1 309 ? -12.740 -1.331 38.612 1.00 41.59 309 ARG A N 1
ATOM 2404 C CA . ARG A 1 309 ? -13.238 -0.065 39.154 1.00 41.59 309 ARG A CA 1
ATOM 2405 C C . ARG A 1 309 ? -12.200 0.345 40.190 1.00 41.59 309 ARG A C 1
ATOM 2407 O O . ARG A 1 309 ? -11.789 -0.519 40.953 1.00 41.59 309 ARG A O 1
ATOM 2414 N N . GLU A 1 310 ? -11.827 1.618 40.180 1.00 34.31 310 GLU A N 1
ATOM 2415 C CA . GLU A 1 310 ? -10.781 2.252 41.000 1.00 34.31 310 GLU A CA 1
ATOM 2416 C C . GLU A 1 310 ? -9.371 2.172 40.400 1.00 34.31 310 GLU A C 1
ATOM 2418 O O . GLU A 1 310 ? -8.598 1.261 40.679 1.00 34.31 310 GLU A O 1
ATOM 2423 N N . LEU A 1 311 ? -9.072 3.151 39.540 1.00 33.44 311 LEU A N 1
ATOM 2424 C CA . LEU A 1 311 ? -7.953 4.094 39.676 1.00 33.44 311 LEU A CA 1
ATOM 2425 C C . LEU A 1 311 ? -8.304 5.372 38.903 1.00 33.44 311 LEU A C 1
ATOM 2427 O O . LEU A 1 311 ? -8.833 5.238 37.776 1.00 33.44 311 LEU A O 1
#

Radius of gyration: 30.44 Å; Cα contacts (8 Å, |Δi|>4): 397; chains: 1; bounding box: 80×72×82 Å

InterPro domains:
  IPR011066 Mechanosensitive ion channel MscS, C-terminal domain superfamily [SSF82689] (194-279)
  IPR045275 Mechanosensitive ion channel MscS, archaea/bacteria type [PTHR30221] (173-281)
  IPR049278 Mechanosensitive ion channel MscS, C-terminal domain [PF21082] (194-275)

Foldseek 3Di:
DDDDDDDDDDDDDDDPDDDDDDDDDDDDDDDDDDDDDDDDDPDPPPPVQDKDKDFDDWDFQDFLNDGLATFGIDTNNQGSNNQSVQLVVLVVVCVVPDLQQFWDWDFDDDRNFTFIFIAGPNHGRDTDGQSRADVPVPGGRVNSRVSNRVRSNVSSVVVNVVVVLCVCVVVPVPNFPQPCPPPPCVPQATKGKDKFWFFPVDDVVVVFVQLQVLLVVQPQFDPPVRKGKDFDDDDPGTTMIMIMTGGHDSVCVSVRVVSSVVSSLVSCLVVVTATDDPPPPDDDPDGDHAHPVCPQPPPRDPDPPDDDDDD

Solvent-accessible surface area (backbone atoms only — not comparable to full-atom values): 19154 Å² total; per-residue (Å²): 136,84,83,86,82,88,84,84,89,75,84,84,82,83,83,92,80,86,87,80,88,88,89,89,87,87,84,90,82,91,81,87,87,83,83,88,74,81,89,69,74,83,69,77,76,76,71,87,68,66,68,54,72,46,74,46,68,74,23,75,31,70,51,84,96,35,78,37,44,60,34,14,34,19,52,65,87,40,41,12,57,58,48,37,55,53,34,53,52,39,46,53,59,47,57,73,79,42,89,44,82,44,48,46,72,45,79,48,72,55,85,78,47,60,35,29,36,35,22,45,68,87,42,78,44,48,74,49,39,62,54,32,28,45,76,86,82,64,48,44,40,72,56,53,49,51,52,27,34,52,47,42,35,53,34,33,49,56,50,42,54,67,55,39,70,66,65,39,48,90,82,34,77,71,75,54,81,62,67,74,60,82,88,58,35,94,82,51,32,44,52,45,58,49,76,51,36,34,46,77,88,54,62,65,70,57,52,48,52,43,52,46,49,15,48,71,70,25,85,59,41,42,72,71,57,67,58,49,71,43,80,76,45,82,49,100,77,30,41,32,35,36,42,38,40,23,23,82,54,71,88,48,45,63,62,37,49,52,49,29,53,49,33,40,53,53,44,32,37,76,70,74,48,51,73,52,61,98,80,61,93,61,86,67,98,57,84,72,70,67,56,78,92,54,74,49,48,82,90,47,68,78,79,69,94,72,87,90,76,91,132

Sequence (311 aa):
MPTPPMNRRQPIRMCCLGCLIWILSLGSASAAAPPSAPESAPAPISESGRIEVSQGEPASLTFWNREIAILRADIGGISPAERVRRIQGKITDVLVREPGNTAEAVRSTFANLNGFWVQIDGHPVFGLVPEDADAVTGETVDEQVRRVVDVLQEALDARREQRSLPLILDAVLVGSPITNYSRLADERGAVVGTKVTIGYDTPWRQVHAMLTLAAGRTSLVRKEPAPFVLQRTLADFYPEYELFVHIDRPEQRFFALSELHGHIQDVFNEYGVQIMSPNFVSQPDQKVWVPEQDWYAAPAAPETRTARREL

Mean predicted aligned error: 19.92 Å

Organism: NCBI:txid69360

Nearest PDB structures (foldseek):
  7ux1-assembly1_A  TM=5.231E-01  e=4.688E-06  Escherichia coli K-12
  7uw5-assembly1_A  TM=5.243E-01  e=5.945E-06  Escherichia coli K-12
  5aji-assembly1_E  TM=5.070E-01  e=4.745E-05  Escherichia coli
  7raz-assembly1_D  TM=5.094E-01  e=4.214E-05  Escherichia coli 'BL21-Gold(DE3)pLysS AG'
  2oau-assembly1_G  TM=4.994E-01  e=2.356E-04  Escherichia coli